Protein AF-A0A1I8C559-F1 (afdb_monomer)

Foldseek 3Di:
DDDPPPPDPCPVVVVVVVPDDPDDDDDLVNLLVLLLVLLVQCLVPPPDHGDPVSLVVNLVSLVVLLVPPPRADDPPRCSLLSVLNSLVSQVPDPPRDPSSVLSSLSNLLSSCSHPNCVSVVQVLVVLLVNLLVLLVVLVVCLVDDDPVCLVSLLSSLSSLLSNLVCLVVVVHDPVSSVSNLVSLLVSLLVLLVSLVVVVVPDPRCLSNNLSSLSNNLSCLLVLCQVVSPDPPSQVRNLVSLQVCCVVPVVSSCSNLNRVLSDPAHDLCNLVSLLSNLVSCVVVVVPCNLVSVLVSCVSCLVVVPHDDPVSVVVSQVSLCVPPSSVVSCVVSVD

Mean predicted aligned error: 11.23 Å

Secondary structure (DSSP, 8-state):
--------S-HHHHHTTTTS-SSS---HHHHHHHHHHHHHHHHT-TTSPPPHHHHHHHHHHHHHHHHSTT--PPTT--HHHHHHHHHHHHHT-TT--HHHHHHHHHHHHHHHHHHTTGGGTT-HHHHHHHHHHHHHHHHHHHHT--GGGHHHHHHHHHHHHHHHHHHHTT-S-HHHHHHHHHHHHHHHHHHHHHHHHHHTS-GGGHHHHHHHHHHHHHHHHTTTHHHH--TTHHHHHHHHHHHHHHH-HHHHHGGGGTGGG-S---THHHHHHHHHHHHHHHHT-TTHHHHHHHHHHHHHT-GGGS-HHHHHHHHHHHTTSHHHHHHHHHHT-

Sequence (333 aa):
MATPTHYCFLEEEIEETLAYDNDGMIDNKDVDQELEKYANKLASFDKNLPCIDCFEHTIDLLTECEGKKEYECPEGHTWGKVLKIVVERILRYRHIDVGYKERCFAMISELIRIEKLKWLDGDFFLGSLIVSLCQVELNILLIDCDDSKIREIEAICYIYGDMIGCLAEDCMDEEGSLKIFGCLLNAIKECCFVLEKISEETDSFDCIKECLYYSIVSFVMIEGEESLNVKKLSDLIIPIGQKMLRSNFERGSMLIKCLQNFSSLPVCTINYIMSYYSICEEIKYSEGVENISKLLELLKDNTDFYSQESLTKFRNVCGKSSGIRRILDLYYL

Solvent-accessible surface area (backbone atoms only — not comparable to full-atom values): 19063 Å² total; per-residue (Å²): 135,85,7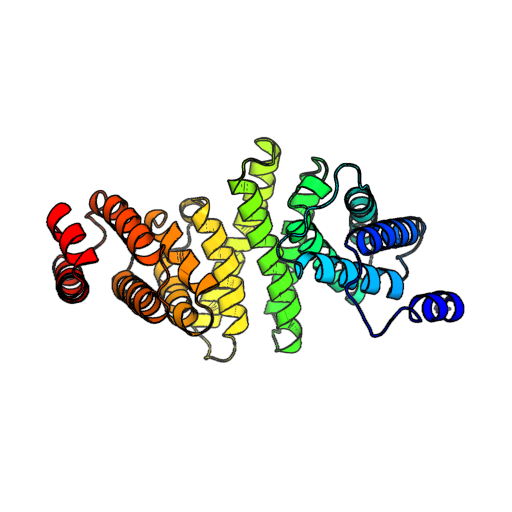8,85,81,73,80,72,93,46,67,74,69,51,54,68,62,72,70,69,65,101,71,74,85,79,52,70,72,56,55,54,53,48,44,38,52,42,26,51,56,44,46,69,38,82,89,52,82,52,58,64,69,57,51,52,51,45,38,53,53,44,51,55,45,63,73,39,95,80,67,69,82,63,91,85,70,54,34,53,55,40,40,41,54,39,51,55,52,55,76,68,43,81,86,63,53,68,71,60,51,56,52,49,50,50,41,52,33,44,45,37,73,68,48,47,67,60,42,51,72,83,41,43,65,60,53,29,47,52,50,49,51,42,40,56,47,49,55,60,50,63,75,72,67,51,85,87,50,48,66,59,51,39,43,44,27,44,44,50,28,53,55,42,53,42,60,72,66,65,77,60,56,72,70,44,44,52,49,36,49,56,40,46,51,55,40,42,45,49,40,52,54,51,50,57,56,49,72,77,54,73,82,88,51,56,72,58,52,53,30,44,45,49,28,44,47,40,39,28,58,70,57,40,43,77,77,55,74,57,85,61,53,49,74,63,45,46,64,53,30,49,54,26,45,75,81,40,45,70,71,20,47,52,50,67,79,26,59,83,46,49,98,60,58,56,78,65,51,58,57,35,56,52,49,52,48,55,49,23,64,73,73,62,44,79,60,47,63,56,52,50,50,56,44,50,60,60,45,61,83,48,66,87,56,59,56,72,68,56,51,50,52,51,43,64,60,39,54,72,38,80,68,49,30,54,51,34,68,73,66,78,99

Structure (mmCIF, N/CA/C/O backbone):
data_AF-A0A1I8C559-F1
#
_entry.id   AF-A0A1I8C559-F1
#
loop_
_atom_site.group_PDB
_atom_site.id
_atom_site.type_symbol
_atom_site.label_atom_id
_atom_site.label_alt_id
_atom_site.label_comp_id
_atom_site.label_asym_id
_atom_site.label_entity_id
_atom_site.label_seq_id
_atom_site.pdbx_PDB_ins_code
_atom_site.Cartn_x
_atom_site.Cartn_y
_atom_site.Cartn_z
_atom_site.occupancy
_atom_site.B_iso_or_equiv
_atom_site.auth_seq_id
_atom_site.auth_comp_id
_atom_site.auth_asym_id
_atom_site.auth_atom_id
_atom_site.pdbx_PDB_model_num
ATOM 1 N N . MET A 1 1 ? 2.695 19.620 -39.887 1.00 34.50 1 MET A N 1
ATOM 2 C CA . MET A 1 1 ? 3.615 19.144 -38.834 1.00 34.50 1 MET A CA 1
ATOM 3 C C . MET A 1 1 ? 3.307 17.676 -38.645 1.00 34.50 1 MET A C 1
ATOM 5 O O . MET A 1 1 ? 2.162 17.359 -38.366 1.00 34.50 1 MET A O 1
ATOM 9 N N . ALA A 1 2 ? 4.253 16.809 -38.994 1.00 24.33 2 ALA A N 1
ATOM 10 C CA . ALA A 1 2 ? 4.022 15.375 -39.102 1.00 24.33 2 ALA A CA 1
ATOM 11 C C . ALA A 1 2 ? 4.155 14.708 -37.728 1.00 24.33 2 ALA A C 1
ATOM 13 O O . ALA A 1 2 ? 5.192 14.831 -37.082 1.00 24.33 2 ALA A O 1
ATOM 14 N N . THR A 1 3 ? 3.104 14.016 -37.303 1.00 25.81 3 THR A N 1
ATOM 15 C CA . THR A 1 3 ? 3.141 12.962 -36.288 1.00 25.81 3 THR A CA 1
ATOM 16 C C . THR A 1 3 ? 3.944 11.779 -36.830 1.00 25.81 3 THR A C 1
ATOM 18 O O . THR A 1 3 ? 3.601 11.282 -37.905 1.00 25.81 3 THR A O 1
ATOM 21 N N . PRO A 1 4 ? 4.983 11.286 -36.138 1.00 30.70 4 PRO A N 1
ATOM 22 C CA . PRO A 1 4 ? 5.544 9.988 -36.453 1.00 30.70 4 PRO A CA 1
ATOM 23 C C . PRO A 1 4 ? 4.739 8.926 -35.697 1.00 30.70 4 PRO A C 1
ATOM 25 O O . PRO A 1 4 ? 5.077 8.544 -34.583 1.00 30.70 4 PRO A O 1
ATOM 28 N N . THR A 1 5 ? 3.656 8.448 -36.305 1.00 32.16 5 THR A N 1
ATOM 29 C CA . THR A 1 5 ? 3.092 7.133 -35.985 1.00 32.16 5 THR A CA 1
ATOM 30 C C . THR A 1 5 ? 4.072 6.100 -36.541 1.00 32.16 5 THR A C 1
ATOM 32 O O . THR A 1 5 ? 4.035 5.759 -37.721 1.00 32.16 5 THR A O 1
ATOM 35 N N . HIS A 1 6 ? 5.038 5.671 -35.731 1.00 32.50 6 HIS A N 1
ATOM 36 C CA . HIS A 1 6 ? 5.817 4.471 -36.024 1.00 32.50 6 HIS A CA 1
ATOM 37 C C . HIS A 1 6 ? 5.055 3.275 -35.463 1.00 32.50 6 HIS A C 1
ATOM 39 O O . HIS A 1 6 ? 5.252 2.881 -34.320 1.00 32.50 6 HIS A O 1
ATOM 45 N N . TYR A 1 7 ? 4.173 2.716 -36.292 1.00 33.94 7 TYR A N 1
ATOM 46 C CA . TYR A 1 7 ? 3.845 1.297 -36.210 1.00 33.94 7 TYR A CA 1
ATOM 47 C C . TYR A 1 7 ? 5.146 0.550 -36.515 1.00 33.94 7 TYR A C 1
ATOM 49 O O . TYR A 1 7 ? 5.580 0.490 -37.667 1.00 33.94 7 TYR A O 1
ATOM 57 N N . CYS A 1 8 ? 5.846 0.101 -35.474 1.00 35.47 8 CYS A N 1
ATOM 58 C CA . CYS A 1 8 ? 6.976 -0.795 -35.659 1.00 35.47 8 CYS A CA 1
ATOM 59 C C . CYS A 1 8 ? 6.424 -2.145 -36.116 1.00 35.47 8 CYS A C 1
ATOM 61 O O . CY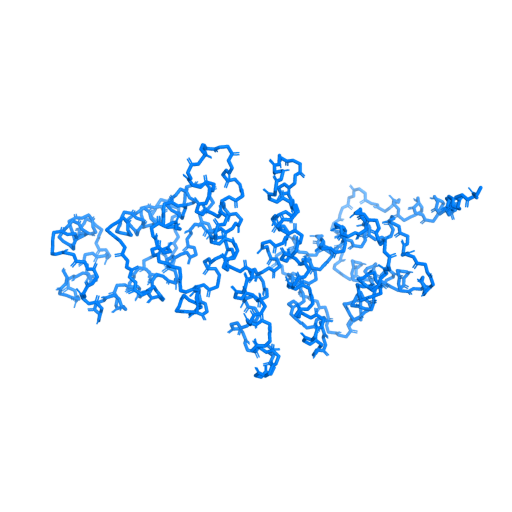S A 1 8 ? 5.604 -2.746 -35.432 1.00 35.47 8 CYS A O 1
ATOM 63 N N . PHE A 1 9 ? 6.893 -2.594 -37.277 1.00 35.41 9 PHE A N 1
ATOM 64 C CA . PHE A 1 9 ? 6.780 -3.961 -37.766 1.00 35.41 9 PHE A CA 1
ATOM 65 C C . PHE A 1 9 ? 7.320 -4.928 -36.699 1.00 35.41 9 PHE A C 1
ATOM 67 O O . PHE A 1 9 ? 8.532 -5.091 -36.589 1.00 35.41 9 PHE A O 1
ATOM 74 N N . LEU A 1 10 ? 6.436 -5.502 -35.881 1.00 40.94 10 LEU A N 1
ATOM 75 C CA . LEU A 1 10 ? 6.765 -6.513 -34.866 1.00 40.94 10 LEU A CA 1
ATOM 76 C C . LEU A 1 10 ? 5.695 -7.615 -34.740 1.00 40.94 10 LEU A C 1
ATOM 78 O O . LEU A 1 10 ? 5.873 -8.511 -33.920 1.00 40.94 10 LEU A O 1
ATOM 82 N N . GLU A 1 11 ? 4.633 -7.596 -35.558 1.00 36.97 11 GLU A N 1
ATOM 83 C CA . GLU A 1 11 ? 3.591 -8.641 -35.533 1.00 36.97 11 GLU A CA 1
ATOM 84 C C . GLU A 1 11 ? 4.188 -10.045 -35.761 1.00 36.97 11 GLU A C 1
ATOM 86 O O . GLU A 1 11 ? 3.831 -10.969 -35.041 1.00 36.97 11 GLU A O 1
ATOM 91 N N . GLU A 1 12 ? 5.191 -10.198 -36.635 1.00 35.94 12 GLU A N 1
ATOM 92 C CA . GLU A 1 12 ? 5.793 -11.515 -36.922 1.00 35.94 12 GLU A CA 1
ATOM 93 C C . GLU A 1 12 ? 6.673 -12.079 -35.781 1.00 35.94 12 GLU A C 1
ATOM 95 O O . GLU A 1 12 ? 6.736 -13.294 -35.625 1.00 35.94 12 GLU A O 1
ATOM 100 N N . GLU A 1 13 ? 7.310 -11.249 -34.938 1.00 39.00 13 GLU A N 1
ATOM 101 C CA . GLU A 1 13 ? 8.105 -11.751 -33.790 1.00 39.00 13 GLU A CA 1
ATOM 102 C C . GLU A 1 13 ? 7.247 -12.004 -32.537 1.00 39.00 13 GLU A C 1
ATOM 104 O O . GLU A 1 13 ? 7.609 -12.819 -31.684 1.00 39.00 13 GLU A O 1
ATOM 109 N N . ILE A 1 14 ? 6.110 -11.311 -32.407 1.00 41.56 14 ILE A N 1
ATOM 110 C CA . ILE A 1 14 ? 5.167 -11.508 -31.297 1.00 41.56 14 ILE A CA 1
ATOM 111 C C . ILE A 1 14 ? 4.291 -12.745 -31.563 1.00 41.56 14 ILE A C 1
ATOM 113 O O . ILE A 1 14 ? 4.080 -13.544 -30.649 1.00 41.56 14 ILE A O 1
ATOM 117 N N . GLU A 1 15 ? 3.861 -12.977 -32.810 1.00 36.94 15 GLU A N 1
ATOM 118 C CA . GLU A 1 15 ? 3.063 -14.160 -33.175 1.00 36.94 15 GLU A CA 1
ATOM 119 C C . GLU A 1 15 ? 3.837 -15.484 -33.052 1.00 36.94 15 GLU A C 1
ATOM 121 O O . GLU A 1 15 ? 3.246 -16.487 -32.651 1.00 36.94 15 GLU A O 1
ATOM 126 N N . GLU A 1 16 ? 5.154 -15.511 -33.300 1.00 36.06 16 GLU A N 1
ATOM 127 C CA . GLU A 1 16 ? 5.964 -16.722 -33.065 1.00 36.06 16 GLU A CA 1
ATOM 128 C C . GLU A 1 16 ? 6.141 -17.051 -31.572 1.00 36.06 16 GLU A C 1
ATOM 130 O O . GLU A 1 16 ? 6.355 -18.213 -31.227 1.00 36.06 16 GLU A O 1
ATOM 135 N N . THR A 1 17 ? 6.004 -16.065 -30.676 1.00 40.28 17 THR A N 1
ATOM 136 C CA . THR A 1 17 ? 6.131 -16.281 -29.221 1.00 40.28 17 THR A CA 1
ATOM 137 C C . THR A 1 17 ? 4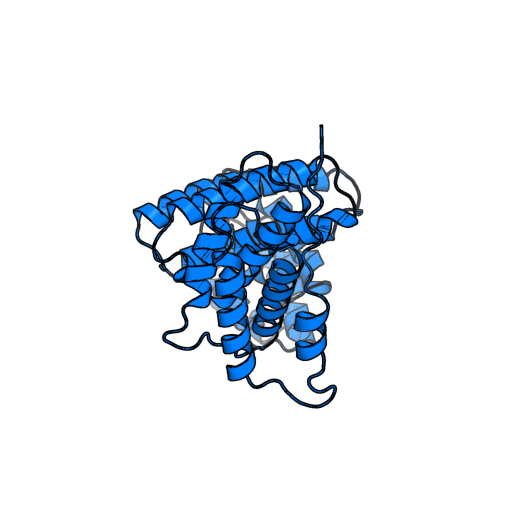.792 -16.697 -28.590 1.00 40.28 17 THR A C 1
ATOM 139 O O . THR A 1 17 ? 4.766 -17.518 -27.679 1.00 40.28 17 THR A O 1
ATOM 142 N N . LEU A 1 18 ? 3.659 -16.230 -29.133 1.00 36.84 18 LEU A N 1
ATOM 143 C CA . LEU A 1 18 ? 2.303 -16.597 -28.683 1.00 36.84 18 LEU A CA 1
ATOM 144 C C . LEU A 1 18 ? 1.844 -18.001 -29.133 1.00 36.84 18 LEU A C 1
ATOM 146 O O . LEU A 1 18 ? 0.731 -18.421 -28.814 1.00 36.84 18 LEU A O 1
ATOM 150 N N . ALA A 1 19 ? 2.683 -18.738 -29.867 1.00 30.11 19 ALA A N 1
ATOM 151 C CA . ALA A 1 19 ? 2.409 -20.103 -30.317 1.00 30.11 19 ALA A CA 1
ATOM 152 C C . ALA A 1 19 ? 2.818 -21.198 -29.306 1.00 30.11 19 ALA A C 1
ATOM 154 O O . ALA A 1 19 ? 2.786 -22.379 -29.658 1.00 30.11 19 ALA A O 1
ATOM 155 N N . TYR A 1 20 ? 3.181 -20.838 -28.070 1.00 36.88 20 TYR A N 1
ATOM 156 C CA . TYR A 1 20 ? 3.511 -21.801 -27.018 1.00 36.88 20 TYR A CA 1
ATOM 157 C C . TYR A 1 20 ? 2.299 -22.143 -26.134 1.00 36.88 20 TYR A C 1
ATOM 159 O O . TYR A 1 20 ? 1.800 -21.334 -25.361 1.00 36.88 20 TYR A O 1
ATOM 167 N N . ASP A 1 21 ? 1.843 -23.382 -26.322 1.00 35.62 21 ASP A N 1
ATOM 168 C CA . ASP A 1 21 ? 1.170 -24.286 -25.386 1.00 35.62 21 ASP A CA 1
ATOM 169 C C . ASP A 1 21 ? 0.002 -23.754 -24.533 1.00 35.62 21 ASP A C 1
ATOM 171 O O . ASP A 1 21 ? 0.121 -23.373 -23.374 1.00 35.62 21 ASP A O 1
ATOM 175 N N . ASN A 1 22 ? -1.202 -23.958 -25.078 1.00 38.47 22 ASN A N 1
ATOM 176 C CA . ASN A 1 22 ? -2.483 -24.025 -24.358 1.00 38.47 22 ASN A CA 1
ATOM 177 C C . ASN A 1 22 ? -2.599 -25.231 -23.387 1.00 38.47 22 ASN A C 1
ATOM 179 O O . ASN A 1 22 ? -3.707 -25.686 -23.103 1.00 38.47 22 ASN A O 1
ATOM 183 N N . ASP A 1 23 ? -1.492 -25.790 -22.897 1.00 38.62 23 ASP A N 1
ATOM 184 C CA . ASP A 1 23 ? -1.519 -26.941 -21.992 1.00 38.62 23 ASP A CA 1
ATOM 185 C C . ASP A 1 23 ? -0.207 -27.034 -21.188 1.00 38.62 23 ASP A C 1
ATOM 187 O O . ASP A 1 23 ? 0.802 -27.537 -21.676 1.00 38.62 23 ASP A O 1
ATOM 191 N N . GLY A 1 24 ? -0.221 -26.588 -19.928 1.00 35.94 24 GLY A N 1
ATOM 192 C CA . GLY A 1 24 ? 0.821 -26.931 -18.952 1.00 35.94 24 GLY A CA 1
ATOM 193 C C . GLY A 1 24 ? 1.563 -25.746 -18.337 1.00 35.94 24 GLY A C 1
ATOM 194 O O . GLY A 1 24 ? 1.896 -24.776 -18.999 1.00 35.94 24 GLY A O 1
ATOM 195 N N . MET A 1 25 ? 1.803 -25.849 -17.030 1.00 38.56 25 MET A N 1
ATOM 196 C CA . MET A 1 25 ? 2.556 -24.897 -16.211 1.00 38.56 25 MET A CA 1
ATOM 197 C C . MET A 1 25 ? 3.844 -24.412 -16.893 1.00 38.56 25 MET A C 1
ATOM 199 O O . MET A 1 25 ? 4.740 -25.218 -17.137 1.00 38.56 25 MET A O 1
ATOM 203 N N . ILE A 1 26 ? 3.949 -23.100 -17.111 1.00 45.72 26 ILE A N 1
ATOM 204 C CA . ILE A 1 26 ? 5.205 -22.427 -17.452 1.00 45.72 26 ILE A CA 1
ATOM 205 C C . ILE A 1 26 ? 6.148 -22.572 -16.245 1.00 45.72 26 ILE A C 1
ATOM 207 O O . ILE A 1 26 ? 5.782 -22.206 -15.121 1.00 45.72 26 ILE A O 1
ATOM 211 N N . ASP A 1 27 ? 7.333 -23.158 -16.454 1.00 56.62 27 ASP A N 1
ATOM 212 C CA . ASP A 1 27 ? 8.380 -23.276 -15.429 1.00 56.62 27 ASP A CA 1
ATOM 213 C C . ASP A 1 27 ? 8.798 -21.857 -14.997 1.00 56.62 27 ASP A C 1
ATOM 215 O O . ASP A 1 27 ? 8.926 -20.962 -15.830 1.00 56.62 27 ASP A O 1
ATOM 219 N N . ASN A 1 28 ? 9.028 -21.613 -13.702 1.00 59.34 28 ASN A N 1
ATOM 220 C CA . ASN A 1 28 ? 9.453 -20.292 -13.207 1.00 59.34 28 ASN A CA 1
ATOM 221 C C . ASN A 1 28 ? 10.725 -19.798 -13.922 1.00 59.34 28 ASN A C 1
ATOM 223 O O . ASN A 1 28 ? 10.897 -18.602 -14.134 1.00 59.34 28 ASN A O 1
ATOM 227 N N . LYS A 1 29 ? 11.576 -20.730 -14.373 1.00 60.97 29 LYS A N 1
ATOM 228 C CA . LYS A 1 29 ? 12.764 -20.423 -15.180 1.00 60.97 29 LYS A CA 1
ATOM 229 C C . LYS A 1 29 ? 12.460 -19.817 -16.545 1.00 60.97 29 LYS A C 1
ATOM 231 O O . LYS A 1 29 ? 13.328 -19.122 -17.073 1.00 60.97 29 LYS A O 1
ATOM 236 N N . ASP A 1 30 ? 11.305 -20.116 -17.125 1.00 77.25 30 ASP A N 1
ATOM 237 C CA . ASP A 1 30 ? 10.907 -19.585 -18.425 1.00 77.25 30 ASP A CA 1
ATOM 238 C C . ASP A 1 30 ? 10.411 -18.143 -18.259 1.00 77.25 30 ASP A C 1
ATOM 240 O O . ASP A 1 30 ? 10.869 -17.263 -18.984 1.00 77.25 30 ASP A O 1
ATOM 244 N N . VAL A 1 31 ? 9.618 -17.861 -17.214 1.00 83.31 31 VAL A N 1
ATOM 245 C CA . VAL A 1 31 ? 9.139 -16.498 -16.906 1.00 83.31 31 VAL A CA 1
ATOM 246 C C . VAL A 1 31 ? 10.290 -15.538 -16.595 1.00 83.31 31 VAL A C 1
ATOM 248 O O . VAL A 1 31 ? 10.333 -14.439 -17.142 1.00 83.31 31 VAL A O 1
ATOM 251 N N . ASP A 1 32 ? 11.269 -15.949 -15.784 1.00 83.75 32 ASP A N 1
ATOM 252 C CA . ASP A 1 32 ? 12.448 -15.119 -15.494 1.00 83.75 32 ASP A CA 1
ATOM 253 C C . ASP A 1 32 ? 13.274 -14.803 -16.753 1.00 83.75 32 ASP A C 1
ATOM 255 O O . ASP A 1 32 ? 13.758 -13.683 -16.926 1.00 83.75 32 ASP A O 1
ATOM 259 N N . GLN A 1 33 ? 13.435 -15.776 -17.658 1.00 86.12 33 GLN A N 1
ATOM 260 C CA . GLN A 1 33 ? 14.143 -15.566 -18.925 1.00 86.12 33 GLN A CA 1
ATOM 261 C C . GLN A 1 33 ? 13.390 -14.600 -19.840 1.00 86.12 33 GLN A C 1
ATOM 263 O O . GLN A 1 33 ? 14.014 -13.768 -20.508 1.00 86.12 33 GLN A O 1
ATOM 268 N N . GLU A 1 34 ? 12.061 -14.684 -19.867 1.00 89.31 34 GLU A N 1
ATOM 269 C CA . GLU A 1 34 ? 11.230 -13.748 -20.614 1.00 89.31 34 GLU A CA 1
ATOM 270 C C . GLU A 1 34 ? 11.269 -12.344 -20.009 1.00 89.31 34 GLU A C 1
ATOM 272 O O . GLU A 1 34 ? 11.510 -11.384 -20.744 1.00 89.31 34 GLU A O 1
ATOM 277 N N . LEU A 1 35 ? 11.156 -12.205 -18.686 1.00 90.69 35 LEU A N 1
ATOM 278 C CA . LEU A 1 35 ? 11.319 -10.924 -17.994 1.00 90.69 35 LEU A CA 1
ATOM 279 C C . LEU A 1 35 ? 12.676 -10.291 -18.307 1.00 90.69 35 LEU A C 1
ATOM 281 O O . LEU A 1 35 ? 12.747 -9.111 -18.649 1.00 90.69 35 LEU A O 1
ATOM 285 N N . GLU A 1 36 ? 13.752 -11.074 -18.279 1.00 91.12 36 GLU A N 1
ATOM 286 C CA . GLU A 1 36 ? 15.092 -10.604 -18.627 1.00 91.12 36 GLU A CA 1
ATOM 287 C C . GLU A 1 36 ? 15.163 -10.138 -20.094 1.00 91.12 36 GLU A C 1
ATOM 289 O O . GLU A 1 36 ? 15.701 -9.066 -20.394 1.00 91.12 36 GLU A O 1
ATOM 294 N N . LYS A 1 37 ? 14.573 -10.896 -21.027 1.00 90.94 37 LYS A N 1
ATOM 295 C CA . LYS A 1 37 ? 14.496 -10.536 -22.453 1.00 90.94 37 LYS A CA 1
ATOM 296 C C . LYS A 1 37 ? 13.735 -9.222 -22.655 1.00 90.94 37 LYS A C 1
ATOM 298 O O . LYS A 1 37 ? 14.233 -8.330 -23.350 1.00 90.94 37 LYS A O 1
ATOM 303 N N . TYR A 1 38 ? 12.551 -9.083 -22.062 1.00 91.75 38 TYR A N 1
ATOM 304 C CA . TYR A 1 38 ? 11.696 -7.913 -22.254 1.00 91.75 38 TYR A CA 1
ATOM 305 C C . TYR A 1 38 ? 12.197 -6.680 -21.504 1.00 91.75 38 TYR A C 1
ATOM 307 O O . TYR A 1 38 ? 12.192 -5.595 -22.086 1.00 91.75 38 TYR A O 1
ATOM 315 N N . ALA A 1 39 ? 12.753 -6.826 -20.300 1.00 91.62 39 ALA A N 1
ATOM 316 C CA . ALA A 1 39 ? 13.416 -5.732 -19.594 1.00 91.62 39 ALA A CA 1
ATOM 317 C C . ALA A 1 39 ? 14.565 -5.149 -20.432 1.00 91.62 39 ALA A C 1
ATOM 319 O O . ALA A 1 39 ? 14.644 -3.934 -20.633 1.00 91.62 39 ALA A O 1
ATOM 320 N N . ASN A 1 40 ? 15.410 -6.007 -21.015 1.00 90.50 40 ASN A N 1
ATOM 321 C CA . ASN A 1 40 ? 16.490 -5.572 -21.903 1.00 90.50 40 ASN A CA 1
ATOM 322 C C . ASN A 1 40 ? 15.963 -4.933 -23.199 1.00 90.50 40 ASN A C 1
ATOM 324 O O . ASN A 1 40 ? 16.506 -3.922 -23.660 1.00 90.50 40 ASN A O 1
ATOM 328 N N . LYS A 1 41 ? 14.873 -5.464 -23.770 1.00 89.44 41 LYS A N 1
ATOM 329 C CA . LYS A 1 41 ? 14.212 -4.868 -24.941 1.00 89.44 41 LYS A CA 1
ATOM 330 C C . LYS A 1 41 ? 13.697 -3.466 -24.619 1.00 89.44 41 LYS A C 1
ATOM 332 O O . LYS A 1 41 ? 14.002 -2.536 -25.363 1.00 89.44 41 LYS A O 1
ATOM 337 N N . LEU A 1 42 ? 13.007 -3.279 -23.492 1.00 89.31 42 LEU A N 1
ATOM 338 C CA . LEU A 1 42 ? 12.558 -1.970 -23.011 1.00 89.31 42 LEU A CA 1
ATOM 339 C C . LEU A 1 42 ? 13.738 -1.016 -22.793 1.00 89.31 42 LEU A C 1
ATOM 341 O O . LEU A 1 42 ? 13.690 0.137 -23.230 1.00 89.31 42 LEU A O 1
ATOM 345 N N . ALA A 1 43 ? 14.822 -1.485 -22.175 1.00 87.94 43 ALA A N 1
ATOM 346 C CA . ALA A 1 43 ? 16.011 -0.679 -21.921 1.0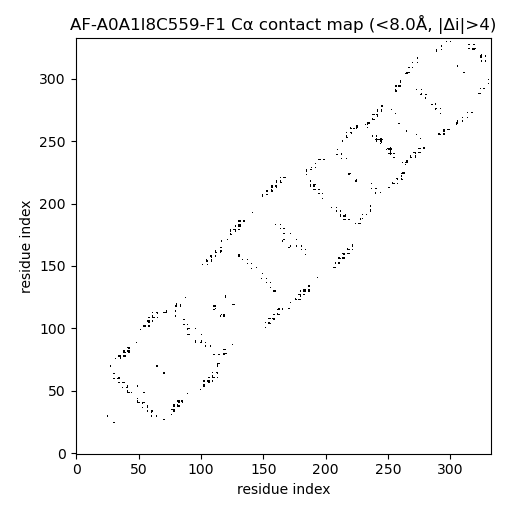0 87.94 43 ALA A CA 1
ATOM 347 C C . ALA A 1 43 ? 16.701 -0.211 -23.209 1.00 87.94 43 ALA A C 1
ATOM 349 O O . ALA A 1 43 ? 17.146 0.931 -23.254 1.00 87.94 43 ALA A O 1
ATOM 350 N N . SER A 1 44 ? 16.693 -1.008 -24.283 1.00 85.94 44 SER A N 1
ATOM 351 C CA . SER A 1 44 ? 17.346 -0.664 -25.559 1.00 85.94 44 SER A CA 1
ATOM 352 C C . SER A 1 44 ? 16.820 0.616 -26.243 1.00 85.94 44 SER A C 1
ATOM 354 O O . SER A 1 44 ? 17.504 1.206 -27.083 1.00 85.94 44 SER A O 1
ATOM 356 N N . PHE A 1 45 ? 15.629 1.098 -25.867 1.00 76.06 45 PHE A N 1
ATOM 357 C CA . PHE A 1 45 ? 15.019 2.321 -26.402 1.00 76.06 45 PHE A CA 1
ATOM 358 C C . PHE A 1 45 ? 15.556 3.606 -25.738 1.00 76.06 45 PHE A C 1
ATOM 360 O O . PHE A 1 45 ? 14.806 4.397 -25.181 1.00 76.06 45 PHE A O 1
ATOM 367 N N . ASP A 1 46 ? 16.862 3.867 -25.817 1.00 67.88 46 ASP A N 1
ATOM 368 C CA . ASP A 1 46 ? 17.522 4.957 -25.067 1.00 67.88 46 ASP A CA 1
ATOM 369 C C . ASP A 1 46 ? 17.054 6.387 -25.379 1.00 67.88 46 ASP A C 1
ATOM 371 O O . ASP A 1 46 ? 17.211 7.287 -24.552 1.00 67.88 46 ASP A O 1
ATOM 375 N N . LYS A 1 47 ? 16.504 6.629 -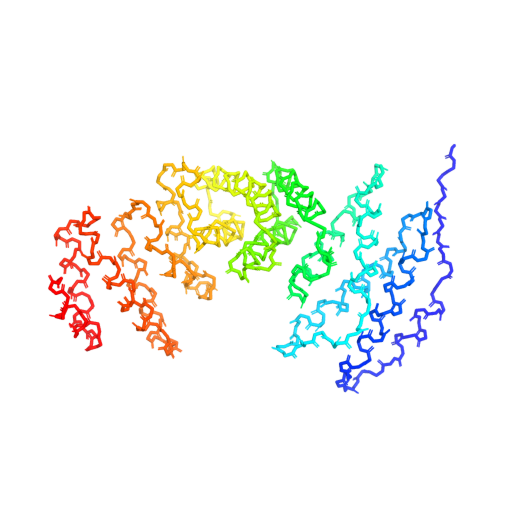26.573 1.00 66.31 47 LYS A N 1
ATOM 376 C CA . LYS A 1 47 ? 16.129 7.980 -27.038 1.00 66.31 47 LYS A CA 1
ATOM 377 C C . LYS A 1 47 ? 14.626 8.213 -27.150 1.00 66.31 47 LYS A C 1
ATOM 379 O O . LYS A 1 47 ? 14.218 9.357 -27.328 1.00 66.31 47 LYS A O 1
ATOM 384 N N . ASN A 1 48 ? 13.831 7.152 -27.062 1.00 73.19 48 ASN A N 1
ATOM 385 C CA . ASN A 1 48 ? 12.390 7.174 -27.288 1.00 73.19 48 ASN A CA 1
ATOM 386 C C . ASN A 1 48 ? 11.674 6.533 -26.096 1.00 73.19 48 ASN A C 1
ATOM 388 O O . ASN A 1 48 ? 12.290 5.829 -25.298 1.00 73.19 48 ASN A O 1
ATOM 392 N N . LEU A 1 49 ? 10.365 6.757 -25.980 1.00 79.94 49 LEU A N 1
ATOM 393 C CA . LEU A 1 49 ? 9.552 5.946 -25.078 1.00 79.94 49 LEU A CA 1
ATOM 394 C C . LEU A 1 49 ? 9.624 4.469 -25.514 1.00 79.94 49 LEU A C 1
ATOM 396 O O . LEU A 1 49 ? 9.730 4.201 -26.718 1.00 79.94 49 LEU A O 1
ATOM 400 N N . PRO A 1 50 ? 9.623 3.524 -24.559 1.00 82.44 50 PRO A N 1
ATOM 401 C CA . PRO A 1 50 ? 9.646 2.106 -24.890 1.00 82.44 50 PRO A CA 1
ATOM 402 C C . PRO A 1 50 ? 8.408 1.701 -25.695 1.00 82.44 50 PRO A C 1
ATOM 404 O O . PRO A 1 50 ? 7.375 2.353 -25.618 1.00 82.44 50 PRO A O 1
ATOM 407 N N . CYS A 1 51 ? 8.503 0.608 -26.452 1.00 83.38 51 CYS A N 1
ATOM 408 C CA . CYS A 1 51 ? 7.349 0.019 -27.133 1.00 83.38 51 CYS A CA 1
ATOM 409 C C . CYS A 1 51 ? 6.239 -0.321 -26.123 1.00 83.38 51 CYS A C 1
ATOM 411 O O . CYS A 1 51 ? 6.512 -0.995 -25.129 1.00 83.38 51 CYS A O 1
ATOM 413 N N . ILE A 1 52 ? 5.010 0.134 -26.395 1.00 84.88 52 ILE A N 1
ATOM 414 C CA . ILE A 1 52 ? 3.868 -0.044 -25.489 1.00 84.88 52 ILE A CA 1
ATOM 415 C C . ILE A 1 52 ? 3.520 -1.522 -25.291 1.00 84.88 52 ILE A C 1
ATOM 417 O O . ILE A 1 52 ? 3.369 -1.938 -24.151 1.00 84.88 52 ILE A O 1
ATOM 421 N N . ASP A 1 53 ? 3.541 -2.327 -26.356 1.00 84.69 53 ASP A N 1
ATOM 422 C CA . ASP A 1 53 ? 3.234 -3.762 -26.281 1.00 84.69 53 ASP A CA 1
ATOM 423 C C . ASP A 1 53 ? 4.270 -4.507 -25.430 1.00 84.69 53 ASP A C 1
ATOM 425 O O . ASP A 1 53 ? 3.934 -5.350 -24.608 1.00 84.69 53 ASP A O 1
ATOM 429 N N . CYS A 1 54 ? 5.554 -4.147 -25.563 1.00 85.69 54 CYS A N 1
ATOM 430 C CA . CYS A 1 54 ? 6.604 -4.706 -24.706 1.00 85.69 54 CYS A CA 1
ATOM 431 C C . CYS A 1 54 ? 6.420 -4.288 -23.242 1.00 85.69 54 CYS A C 1
ATOM 433 O O . CYS A 1 54 ? 6.793 -5.033 -22.340 1.00 85.69 54 CYS A O 1
ATOM 435 N N . PHE A 1 55 ? 5.899 -3.082 -23.006 1.00 88.06 55 PHE A N 1
ATOM 436 C CA . PHE A 1 55 ? 5.692 -2.547 -21.667 1.00 88.06 55 PHE A CA 1
ATOM 437 C C . PHE A 1 55 ? 4.524 -3.252 -20.975 1.00 88.06 55 PHE A C 1
ATOM 439 O O . PHE A 1 55 ? 4.686 -3.704 -19.847 1.00 88.06 55 PHE A O 1
ATOM 446 N N . GLU A 1 56 ? 3.401 -3.410 -21.679 1.00 89.50 56 GLU A N 1
ATOM 447 C CA . GLU A 1 56 ? 2.234 -4.173 -21.222 1.00 89.50 56 GLU A CA 1
ATOM 448 C C . GLU A 1 56 ? 2.594 -5.627 -20.956 1.00 89.50 56 GLU A C 1
ATOM 450 O O . GLU A 1 56 ? 2.370 -6.116 -19.857 1.00 89.50 56 GLU A O 1
ATOM 455 N N . HIS A 1 57 ? 3.272 -6.276 -21.900 1.00 90.44 57 HIS A N 1
ATOM 4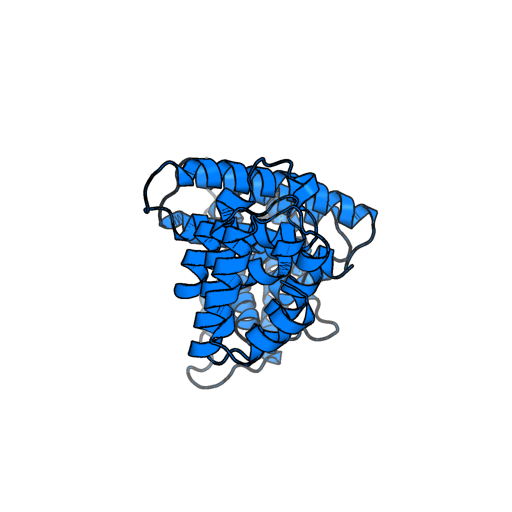56 C CA . HIS A 1 57 ? 3.667 -7.667 -21.730 1.00 90.44 57 HIS A CA 1
ATOM 457 C C . HIS A 1 57 ? 4.618 -7.871 -20.539 1.00 90.44 57 HIS A C 1
ATOM 459 O O . HIS A 1 57 ? 4.529 -8.867 -19.832 1.00 90.44 57 HIS A O 1
ATOM 465 N N . THR A 1 58 ? 5.505 -6.907 -20.263 1.00 92.12 58 THR A N 1
ATOM 466 C CA . THR A 1 58 ? 6.350 -6.969 -19.059 1.00 92.12 58 THR A CA 1
ATOM 467 C C . THR A 1 58 ? 5.512 -6.852 -17.785 1.00 92.12 58 THR A C 1
ATOM 469 O O . THR A 1 58 ? 5.801 -7.542 -16.816 1.00 92.12 58 THR A O 1
ATOM 472 N N . ILE A 1 59 ? 4.479 -6.002 -17.769 1.00 90.88 59 ILE A N 1
ATOM 473 C CA . ILE A 1 59 ? 3.560 -5.892 -16.626 1.00 90.88 59 ILE A CA 1
ATOM 474 C C . ILE A 1 59 ? 2.803 -7.209 -16.435 1.00 90.88 59 ILE A C 1
ATOM 476 O O . ILE A 1 59 ? 2.756 -7.702 -15.314 1.00 90.88 59 ILE A O 1
ATOM 480 N N . ASP A 1 60 ? 2.296 -7.812 -17.512 1.00 90.25 60 ASP A N 1
ATOM 481 C CA . ASP A 1 60 ? 1.581 -9.091 -17.454 1.00 90.25 60 ASP A CA 1
ATOM 482 C C . ASP A 1 60 ? 2.461 -10.214 -16.881 1.00 90.25 60 ASP A C 1
ATOM 484 O O . ASP A 1 60 ? 2.016 -10.959 -16.007 1.00 90.25 60 ASP A O 1
ATOM 488 N N . LEU A 1 61 ? 3.728 -10.296 -17.308 1.00 90.50 61 LEU A N 1
ATOM 489 C CA . LEU A 1 61 ? 4.697 -11.256 -16.767 1.00 90.50 61 LEU A CA 1
ATOM 490 C C . LEU A 1 61 ? 4.961 -11.026 -15.270 1.00 90.50 61 LEU A C 1
ATOM 492 O O . LEU A 1 61 ? 5.015 -11.984 -14.502 1.00 90.50 61 LEU A O 1
ATOM 496 N N . LEU A 1 62 ? 5.099 -9.766 -14.836 1.00 89.94 62 LEU A N 1
ATOM 497 C CA . LEU A 1 62 ? 5.272 -9.440 -13.416 1.00 89.94 62 LEU A CA 1
ATOM 498 C C . LEU A 1 62 ? 4.032 -9.842 -12.601 1.00 89.94 62 LEU A C 1
ATOM 500 O O . LEU A 1 62 ? 4.162 -10.482 -11.560 1.00 89.94 62 LEU A O 1
ATOM 504 N N . THR A 1 63 ? 2.830 -9.550 -13.094 1.00 87.88 63 THR A N 1
ATOM 505 C CA . THR A 1 63 ? 1.582 -9.966 -12.441 1.00 87.88 63 THR A CA 1
ATOM 506 C C . THR A 1 63 ? 1.450 -11.491 -12.370 1.00 87.88 63 THR A C 1
ATOM 508 O O . THR A 1 63 ? 0.965 -12.026 -11.371 1.00 87.88 63 THR A O 1
ATOM 511 N N . GLU A 1 64 ? 1.921 -12.232 -13.379 1.00 86.25 64 GLU A N 1
ATOM 512 C CA . GLU A 1 64 ? 1.965 -13.696 -13.308 1.00 86.25 64 GLU A CA 1
ATOM 513 C C . GLU A 1 64 ? 2.901 -14.190 -12.191 1.00 86.25 64 GLU A C 1
ATOM 515 O O . GLU A 1 64 ? 2.565 -15.144 -11.481 1.00 86.25 64 GLU A O 1
ATOM 520 N N . CYS A 1 65 ? 4.050 -13.532 -11.998 1.00 83.19 65 CYS A N 1
ATOM 521 C CA . CYS A 1 65 ? 4.955 -13.825 -10.887 1.00 83.19 65 CYS A CA 1
ATOM 522 C C . CYS A 1 65 ? 4.291 -13.570 -9.529 1.00 83.19 65 CYS A C 1
ATOM 524 O O . CYS A 1 65 ? 4.360 -14.430 -8.653 1.00 83.19 65 CYS A O 1
ATOM 526 N N . GLU A 1 66 ? 3.607 -12.436 -9.358 1.00 76.44 66 GLU A N 1
ATOM 527 C CA . GLU A 1 66 ? 2.886 -12.103 -8.119 1.00 76.44 66 GLU A CA 1
ATOM 528 C C . GLU A 1 66 ? 1.788 -13.133 -7.791 1.00 76.44 66 GLU A C 1
ATOM 530 O O . GLU A 1 66 ? 1.652 -13.574 -6.646 1.00 76.44 66 GLU A O 1
ATOM 535 N N . GLY A 1 67 ? 1.052 -13.605 -8.804 1.00 74.00 67 GLY A N 1
ATOM 536 C CA . GLY A 1 67 ? 0.007 -14.620 -8.641 1.00 74.00 67 GLY A CA 1
ATOM 537 C C . GLY A 1 67 ? 0.513 -15.990 -8.160 1.00 74.00 67 GLY A C 1
ATOM 538 O O . GLY A 1 67 ? -0.273 -16.815 -7.672 1.00 74.00 67 GLY A O 1
ATOM 539 N N . LYS A 1 68 ? 1.821 -16.257 -8.257 1.00 76.44 68 LYS A N 1
ATOM 540 C CA . LYS A 1 68 ? 2.455 -17.491 -7.779 1.00 76.44 68 LYS A CA 1
ATOM 541 C C . LYS A 1 68 ? 2.862 -17.307 -6.312 1.00 76.44 68 LYS A C 1
ATOM 543 O O . LYS A 1 68 ? 3.883 -16.711 -6.006 1.00 76.44 68 LYS A O 1
ATOM 548 N N . LYS A 1 69 ? 2.093 -17.907 -5.390 1.00 57.19 69 LYS A N 1
ATOM 549 C CA . LYS A 1 69 ? 2.251 -17.822 -3.913 1.00 57.19 69 LYS A CA 1
ATOM 550 C C . LYS A 1 69 ? 3.659 -18.070 -3.334 1.00 57.19 69 LYS A C 1
ATOM 552 O O . LYS A 1 69 ? 3.868 -17.781 -2.162 1.00 57.19 69 LYS A O 1
ATOM 557 N N . GLU A 1 70 ? 4.579 -18.639 -4.105 1.00 65.00 70 GLU A N 1
ATOM 558 C CA . GLU A 1 70 ? 5.951 -18.968 -3.690 1.00 65.00 70 GLU A CA 1
ATOM 559 C C . GLU A 1 70 ? 6.993 -18.433 -4.687 1.00 65.00 70 GLU A C 1
ATOM 561 O O . GLU A 1 70 ? 8.088 -18.982 -4.795 1.00 65.00 70 GLU A O 1
ATOM 566 N N . TYR A 1 71 ? 6.659 -17.404 -5.472 1.00 72.50 71 TYR A N 1
ATOM 567 C CA . TYR A 1 71 ? 7.641 -16.796 -6.358 1.00 72.50 71 TYR A CA 1
ATOM 568 C C . TYR A 1 71 ? 8.714 -16.081 -5.536 1.00 72.50 71 TYR A C 1
ATOM 570 O O . TYR A 1 71 ? 8.473 -15.047 -4.914 1.00 72.50 71 TYR A O 1
ATOM 578 N N . GLU A 1 72 ? 9.917 -16.642 -5.551 1.00 70.62 72 GLU A N 1
ATOM 579 C CA . GLU A 1 72 ? 11.119 -15.991 -5.059 1.00 70.62 72 GLU A CA 1
ATOM 580 C C . GLU A 1 72 ? 11.987 -15.634 -6.254 1.00 70.62 72 GLU A C 1
ATOM 582 O O . GLU A 1 72 ? 12.359 -16.500 -7.050 1.00 70.62 72 GLU A O 1
ATOM 587 N N . CYS A 1 73 ? 12.319 -14.351 -6.366 1.00 72.06 73 CYS A N 1
ATOM 588 C CA . CYS A 1 73 ? 13.173 -13.886 -7.439 1.00 72.06 73 CYS A CA 1
ATOM 589 C C . CYS A 1 73 ? 14.561 -14.563 -7.347 1.00 72.06 73 CYS A C 1
ATOM 591 O O . CYS A 1 73 ? 15.214 -14.440 -6.301 1.00 72.06 73 CYS A O 1
ATOM 593 N N . PRO A 1 74 ? 15.031 -15.281 -8.388 1.00 73.75 74 PRO A N 1
ATOM 594 C CA . PRO A 1 74 ? 16.260 -16.065 -8.304 1.00 73.75 74 PRO A CA 1
ATOM 595 C C . PRO A 1 74 ? 17.488 -15.199 -8.033 1.00 73.75 74 PRO A C 1
ATOM 597 O O . PRO A 1 74 ? 17.666 -14.155 -8.652 1.00 73.75 74 PRO A O 1
ATOM 600 N N . GLU A 1 75 ? 18.410 -15.660 -7.185 1.00 71.38 75 GLU A N 1
ATOM 601 C CA . GLU A 1 75 ? 19.670 -14.943 -6.961 1.00 71.38 75 GLU A CA 1
ATOM 602 C C . GLU A 1 75 ? 20.433 -14.699 -8.280 1.00 71.38 75 GLU A C 1
ATOM 604 O O . GLU A 1 75 ? 20.724 -15.627 -9.036 1.00 71.38 75 GLU A O 1
ATOM 609 N N . GLY A 1 76 ? 20.807 -13.440 -8.533 1.00 70.81 76 GLY A N 1
ATOM 610 C CA . GLY A 1 76 ? 21.627 -13.049 -9.686 1.00 70.81 76 GLY A CA 1
ATOM 611 C C . GLY A 1 76 ? 20.864 -12.646 -10.954 1.00 70.81 76 GLY A C 1
ATOM 612 O O . GLY A 1 76 ? 21.521 -12.305 -11.938 1.00 70.81 76 GLY A O 1
ATOM 613 N N . HIS A 1 77 ? 19.527 -12.636 -10.940 1.00 81.56 77 HIS A N 1
ATOM 614 C CA . HIS A 1 77 ? 18.723 -11.987 -11.985 1.00 81.56 77 HIS A CA 1
ATOM 615 C C . HIS A 1 77 ? 19.043 -10.478 -12.088 1.00 81.56 77 HIS A C 1
ATOM 617 O O . HIS A 1 77 ? 19.514 -9.869 -11.119 1.00 81.56 77 HIS A O 1
ATOM 623 N N . THR A 1 78 ? 18.817 -9.857 -13.256 1.00 87.38 78 THR A N 1
ATOM 624 C CA . THR A 1 78 ? 19.092 -8.414 -13.426 1.00 87.38 78 THR A CA 1
ATOM 625 C C . THR A 1 78 ? 17.907 -7.594 -13.912 1.00 87.38 78 THR A C 1
ATOM 627 O O . THR A 1 78 ? 17.960 -6.364 -13.821 1.00 87.38 78 THR A O 1
ATOM 630 N N . TRP A 1 79 ? 16.815 -8.242 -14.328 1.00 91.00 79 TRP A N 1
ATOM 631 C CA . TRP A 1 79 ? 15.621 -7.578 -14.839 1.00 91.00 79 TRP A CA 1
ATOM 632 C C . TRP A 1 79 ? 15.101 -6.459 -13.923 1.00 91.00 79 TRP A C 1
ATOM 634 O O . TRP A 1 79 ? 14.841 -5.376 -14.436 1.00 91.00 79 TRP A O 1
ATOM 644 N N . GLY A 1 80 ? 15.066 -6.614 -12.592 1.00 90.19 80 GLY A N 1
ATOM 645 C CA . GLY A 1 80 ? 14.626 -5.551 -11.670 1.00 90.19 80 GLY A CA 1
ATOM 646 C C . GLY A 1 80 ? 15.475 -4.277 -11.763 1.00 90.19 80 GLY A C 1
ATOM 647 O O . GLY A 1 80 ? 14.956 -3.164 -11.888 1.00 90.19 80 GLY A O 1
ATOM 648 N N . LYS A 1 81 ? 16.805 -4.431 -11.827 1.00 89.62 81 LYS A N 1
ATOM 649 C CA . LYS A 1 81 ? 17.745 -3.311 -12.022 1.00 89.62 81 LYS A CA 1
ATOM 650 C C . LYS A 1 81 ? 17.614 -2.680 -13.407 1.00 89.62 81 LYS A C 1
ATOM 652 O O . LYS A 1 81 ? 17.779 -1.471 -13.555 1.00 89.62 81 LYS A O 1
ATOM 657 N N . VAL A 1 82 ? 17.328 -3.483 -14.428 1.00 92.00 82 VAL A N 1
ATOM 658 C CA . VAL A 1 82 ? 17.109 -2.990 -15.793 1.00 92.00 82 VAL A CA 1
ATOM 659 C C . VAL A 1 82 ? 15.791 -2.212 -15.875 1.00 92.00 82 VAL A C 1
ATOM 661 O O . VAL A 1 82 ? 15.762 -1.103 -16.413 1.00 92.00 82 VAL A O 1
ATOM 664 N N . LEU A 1 83 ? 14.718 -2.731 -15.276 1.00 93.31 83 LEU A N 1
ATOM 665 C CA . LEU A 1 83 ? 13.420 -2.064 -15.203 1.00 93.31 83 LEU A CA 1
ATOM 666 C C . LEU A 1 83 ? 13.484 -0.775 -14.383 1.00 93.31 83 LEU A C 1
ATOM 668 O O . LEU A 1 83 ? 12.866 0.210 -14.783 1.00 93.31 83 LEU A O 1
ATOM 672 N N . LYS A 1 84 ? 14.319 -0.703 -13.337 1.00 92.50 84 LYS A N 1
ATOM 673 C CA . LYS A 1 84 ? 14.627 0.562 -12.650 1.00 92.50 84 LYS A CA 1
ATOM 674 C C . LYS A 1 84 ? 15.064 1.657 -13.624 1.00 92.50 84 LYS A C 1
ATOM 676 O O . LYS A 1 84 ? 14.528 2.765 -13.593 1.00 92.50 84 LYS A O 1
ATOM 681 N N . ILE A 1 85 ? 16.006 1.351 -14.519 1.00 90.62 85 ILE A N 1
ATOM 682 C CA . ILE A 1 85 ? 16.512 2.309 -15.516 1.00 90.62 85 ILE A CA 1
ATOM 683 C C . ILE A 1 85 ? 15.389 2.741 -16.468 1.00 90.62 85 ILE A C 1
ATOM 685 O O . ILE A 1 85 ? 15.278 3.922 -16.810 1.00 90.62 85 ILE A O 1
ATOM 689 N N . VAL A 1 86 ? 14.540 1.795 -16.881 1.00 90.81 86 VAL A N 1
ATOM 690 C CA . VAL A 1 86 ? 13.377 2.068 -17.736 1.00 90.81 86 VAL A CA 1
ATOM 691 C C . VAL A 1 86 ? 12.406 3.019 -17.034 1.00 90.81 86 VAL A C 1
ATOM 693 O O . VAL A 1 86 ? 12.065 4.056 -17.607 1.00 90.81 86 VAL A O 1
ATOM 696 N N . VAL A 1 87 ? 12.027 2.726 -15.788 1.00 91.12 87 VAL A N 1
ATOM 697 C CA . VAL A 1 87 ? 11.140 3.558 -14.961 1.00 91.12 87 VAL A CA 1
ATOM 698 C C . VAL A 1 87 ? 11.712 4.966 -14.797 1.00 91.12 87 VAL A C 1
ATOM 700 O O . VAL A 1 87 ? 11.034 5.944 -15.109 1.00 91.12 87 VAL A O 1
ATOM 703 N N . GLU A 1 88 ? 12.978 5.104 -14.395 1.00 89.31 88 GLU A N 1
ATOM 704 C CA . GLU A 1 88 ? 13.625 6.415 -14.258 1.00 89.31 88 GLU A CA 1
ATOM 705 C C . GLU A 1 88 ? 13.566 7.236 -15.548 1.00 89.31 88 GLU A C 1
ATOM 707 O O . GLU A 1 88 ? 13.307 8.444 -15.521 1.00 89.31 88 GLU A O 1
ATOM 712 N N . ARG A 1 89 ? 13.819 6.592 -16.691 1.00 87.62 89 ARG A N 1
ATOM 713 C CA . ARG A 1 89 ? 13.809 7.251 -17.998 1.00 87.62 89 ARG A CA 1
ATOM 714 C C . ARG A 1 89 ? 12.408 7.724 -18.369 1.00 87.62 89 ARG A C 1
ATOM 716 O O . ARG A 1 89 ? 12.263 8.864 -18.813 1.00 87.62 89 ARG A O 1
ATOM 723 N N . ILE A 1 90 ? 11.398 6.879 -18.165 1.00 87.88 90 ILE A N 1
ATOM 724 C CA . ILE A 1 90 ? 9.987 7.201 -18.405 1.00 87.88 90 ILE A CA 1
ATOM 725 C C . ILE A 1 90 ? 9.566 8.391 -17.530 1.00 87.88 90 ILE A C 1
ATOM 727 O O . ILE A 1 90 ? 9.055 9.381 -18.049 1.00 87.88 90 ILE A O 1
ATOM 731 N N . LEU A 1 91 ? 9.864 8.357 -16.227 1.00 84.88 91 LEU A N 1
ATOM 732 C CA . LEU A 1 91 ? 9.499 9.423 -15.285 1.00 84.88 91 LEU A CA 1
ATOM 733 C C . LEU A 1 91 ? 10.202 10.762 -15.567 1.00 84.88 91 LEU A C 1
ATOM 735 O O . LEU A 1 91 ? 9.678 11.824 -15.231 1.00 84.88 91 LEU A O 1
ATOM 739 N N . ARG A 1 92 ? 11.379 10.743 -16.205 1.00 84.06 92 ARG A N 1
ATOM 740 C CA . ARG A 1 92 ? 12.094 11.957 -16.645 1.00 84.06 92 ARG A CA 1
ATOM 741 C C . ARG A 1 92 ? 11.603 12.498 -17.991 1.00 84.06 92 ARG A C 1
ATOM 743 O O . ARG A 1 92 ? 12.005 13.601 -18.380 1.00 84.06 92 ARG A O 1
ATOM 750 N N . TYR A 1 93 ? 10.771 11.754 -18.720 1.00 85.31 93 TYR A N 1
ATOM 751 C CA . TYR A 1 93 ? 10.310 12.149 -20.044 1.00 85.31 93 TYR A CA 1
ATOM 752 C C . TYR A 1 93 ? 9.320 13.320 -19.950 1.00 85.31 93 TYR A C 1
ATOM 754 O O . TYR A 1 93 ? 8.281 13.247 -19.295 1.00 85.31 93 TYR A O 1
ATOM 762 N N . ARG A 1 94 ? 9.637 14.440 -20.612 1.00 76.94 94 ARG A N 1
ATOM 763 C CA . ARG A 1 94 ? 8.753 15.616 -20.626 1.00 76.94 94 ARG A CA 1
ATOM 764 C C . ARG A 1 94 ? 7.517 15.327 -21.472 1.00 76.94 94 ARG A C 1
ATOM 766 O O . ARG A 1 94 ? 7.657 14.862 -22.597 1.00 76.94 94 ARG A O 1
ATOM 773 N N . HIS A 1 95 ? 6.340 15.701 -20.968 1.00 79.00 95 HIS A N 1
ATOM 774 C CA . HIS A 1 95 ? 5.056 15.492 -21.654 1.00 79.00 95 HIS A CA 1
ATOM 775 C C . HIS A 1 95 ? 4.791 14.021 -21.991 1.00 79.00 95 HIS A C 1
ATOM 777 O O . HIS A 1 95 ? 4.320 13.705 -23.082 1.00 79.00 95 HIS A O 1
ATOM 783 N N . ILE A 1 96 ? 5.135 13.128 -21.063 1.00 83.00 96 ILE A N 1
ATOM 784 C CA . ILE A 1 96 ? 4.717 11.735 -21.134 1.00 83.00 96 ILE A CA 1
ATOM 785 C C . ILE A 1 96 ? 3.191 11.645 -21.266 1.00 83.00 96 ILE A C 1
ATOM 787 O O . ILE A 1 96 ? 2.459 12.390 -20.612 1.00 83.00 96 ILE A O 1
ATOM 791 N N . ASP A 1 97 ? 2.736 10.764 -22.152 1.00 84.44 97 ASP A N 1
ATOM 792 C CA . ASP A 1 97 ? 1.316 10.478 -22.328 1.00 84.44 97 ASP A CA 1
ATOM 793 C C . ASP A 1 97 ? 0.747 9.764 -21.091 1.00 84.44 97 ASP A C 1
ATOM 795 O O . ASP A 1 97 ? 1.454 8.997 -20.430 1.00 84.44 97 ASP A O 1
ATOM 799 N N . VAL A 1 98 ? -0.530 10.009 -20.790 1.00 80.19 98 VAL A N 1
ATOM 800 C CA . VAL A 1 98 ? -1.210 9.449 -19.611 1.00 80.19 98 VAL A CA 1
ATOM 801 C C . VAL A 1 98 ? -1.145 7.919 -19.614 1.00 80.19 98 VAL A C 1
ATOM 803 O O . VAL A 1 98 ? -0.801 7.331 -18.594 1.00 80.19 98 VAL A O 1
ATOM 806 N N . GLY A 1 99 ? -1.307 7.270 -20.772 1.00 81.56 99 GLY A N 1
ATOM 807 C CA . GLY A 1 99 ? -1.254 5.811 -20.859 1.00 81.56 99 GLY A CA 1
ATOM 808 C C . GLY A 1 99 ? 0.116 5.225 -20.498 1.00 81.56 99 GLY A C 1
ATOM 809 O O . GLY A 1 99 ? 0.199 4.141 -19.917 1.00 81.56 99 GLY A O 1
ATOM 810 N N . TYR A 1 100 ? 1.214 5.935 -20.781 1.00 85.00 100 TYR A N 1
ATOM 811 C CA . TYR A 1 100 ? 2.544 5.501 -20.334 1.00 85.00 100 TYR A CA 1
ATOM 812 C C . TYR A 1 100 ? 2.742 5.705 -18.834 1.00 85.00 100 TYR A C 1
ATOM 814 O O . TYR A 1 100 ? 3.457 4.927 -18.204 1.00 85.00 100 TYR A O 1
ATOM 822 N N . LYS A 1 101 ? 2.131 6.745 -18.261 1.00 83.12 101 LYS A N 1
ATOM 823 C CA . LYS A 1 101 ? 2.188 7.012 -16.825 1.00 83.12 101 LYS A CA 1
ATOM 824 C C . LYS A 1 101 ? 1.463 5.925 -16.030 1.00 83.12 101 LYS A C 1
ATOM 826 O O . LYS A 1 101 ? 2.066 5.372 -15.115 1.00 83.12 101 LYS A O 1
ATOM 831 N N . GLU A 1 102 ? 0.244 5.573 -16.433 1.00 82.00 102 GLU A N 1
ATOM 832 C CA . GLU A 1 102 ? -0.555 4.495 -15.829 1.00 82.00 102 GLU A CA 1
ATOM 833 C C . GLU A 1 102 ? 0.221 3.167 -15.812 1.00 82.00 102 GLU A C 1
ATOM 835 O O . GLU A 1 102 ? 0.398 2.546 -14.765 1.00 82.00 102 GLU A O 1
ATOM 840 N N . ARG A 1 103 ? 0.779 2.769 -16.965 1.00 86.50 103 ARG A N 1
ATOM 841 C CA . ARG A 1 103 ? 1.593 1.545 -17.100 1.00 86.50 103 ARG A CA 1
ATOM 842 C C . ARG A 1 103 ? 2.866 1.596 -16.256 1.00 86.50 103 ARG A C 1
ATOM 844 O O . ARG A 1 103 ? 3.268 0.589 -15.684 1.00 86.50 103 ARG A O 1
ATOM 851 N N . CYS A 1 104 ? 3.485 2.769 -16.130 1.00 89.44 104 CYS A N 1
ATOM 852 C CA . CYS A 1 104 ? 4.643 2.956 -15.258 1.00 89.44 104 CYS A CA 1
ATOM 853 C C . CYS A 1 104 ? 4.291 2.721 -13.788 1.00 89.44 104 CYS A C 1
ATOM 855 O O . CYS A 1 104 ? 5.025 2.016 -13.103 1.00 89.44 104 CYS A O 1
ATOM 857 N N . PHE A 1 105 ? 3.158 3.241 -13.310 1.00 87.75 105 PHE A N 1
ATOM 858 C CA . PHE A 1 105 ? 2.714 2.969 -11.944 1.00 87.75 105 PHE A CA 1
ATOM 859 C C . PHE A 1 105 ? 2.325 1.511 -11.726 1.00 87.75 105 PHE A C 1
ATOM 861 O O . PHE A 1 105 ? 2.696 0.957 -10.694 1.00 87.75 105 PHE A O 1
ATOM 868 N N . ALA A 1 106 ? 1.673 0.869 -12.697 1.00 86.12 106 ALA A N 1
ATOM 869 C CA . ALA A 1 106 ? 1.409 -0.566 -12.632 1.00 86.12 106 ALA A CA 1
ATOM 870 C C . ALA A 1 106 ? 2.719 -1.364 -12.500 1.00 86.12 106 ALA A C 1
ATOM 872 O O . ALA A 1 106 ? 2.877 -2.121 -11.549 1.00 86.12 106 ALA A O 1
ATOM 873 N N . MET A 1 107 ? 3.712 -1.108 -13.362 1.00 90.19 107 MET A N 1
ATOM 874 C CA . MET A 1 107 ? 5.025 -1.758 -13.269 1.00 90.19 107 MET A CA 1
ATOM 875 C C . MET A 1 107 ? 5.709 -1.513 -11.917 1.00 90.19 107 MET A C 1
ATOM 877 O O . MET A 1 107 ? 6.264 -2.441 -11.341 1.00 90.19 107 MET A O 1
ATOM 881 N N . ILE A 1 108 ? 5.680 -0.279 -11.403 1.00 91.62 108 ILE A N 1
ATOM 882 C CA . ILE A 1 108 ? 6.255 0.053 -10.091 1.00 91.62 108 ILE A CA 1
ATOM 883 C C . ILE A 1 108 ? 5.560 -0.736 -8.976 1.00 91.62 108 ILE A C 1
ATOM 885 O O . ILE A 1 108 ? 6.245 -1.267 -8.107 1.00 91.62 108 ILE A O 1
ATOM 889 N N . SER A 1 109 ? 4.228 -0.813 -8.996 1.00 87.19 109 SER A N 1
ATOM 890 C CA . SER A 1 109 ? 3.452 -1.578 -8.016 1.00 87.19 109 SER A CA 1
ATOM 891 C C . SER A 1 109 ? 3.888 -3.044 -8.004 1.00 87.19 109 SER A C 1
ATOM 893 O O . SER A 1 109 ? 4.245 -3.569 -6.952 1.00 87.19 109 SER A O 1
ATOM 895 N N . GLU A 1 110 ? 3.952 -3.682 -9.173 1.00 87.56 110 GLU A N 1
ATOM 896 C CA . GLU A 1 110 ? 4.361 -5.087 -9.279 1.00 87.56 110 GLU A CA 1
ATOM 897 C C . GLU A 1 110 ? 5.824 -5.305 -8.854 1.00 87.56 110 GLU A C 1
ATOM 899 O O . GLU A 1 110 ? 6.130 -6.249 -8.126 1.00 87.56 110 GLU A O 1
ATOM 904 N N . LEU A 1 111 ? 6.732 -4.388 -9.212 1.00 90.19 111 LEU A N 1
ATOM 905 C CA . LEU A 1 111 ? 8.132 -4.430 -8.772 1.00 90.19 111 LEU A CA 1
ATOM 906 C C . LEU A 1 111 ? 8.269 -4.389 -7.247 1.00 90.19 111 LEU A C 1
ATOM 908 O O . LEU A 1 111 ? 9.079 -5.127 -6.687 1.00 90.19 111 LEU A O 1
ATOM 912 N N . ILE A 1 112 ? 7.489 -3.545 -6.564 1.00 87.00 112 ILE A N 1
ATOM 913 C CA . ILE A 1 112 ? 7.534 -3.471 -5.101 1.00 87.00 112 ILE A CA 1
ATOM 914 C C . ILE A 1 112 ? 6.969 -4.756 -4.482 1.00 87.00 112 ILE A C 1
ATOM 916 O O . ILE A 1 112 ? 7.537 -5.252 -3.512 1.00 87.00 112 ILE A O 1
ATOM 920 N N . ARG A 1 113 ? 5.910 -5.350 -5.037 1.00 81.62 113 ARG A N 1
ATOM 921 C CA . ARG A 1 113 ? 5.368 -6.606 -4.493 1.00 81.62 113 ARG A CA 1
ATOM 922 C C . ARG A 1 113 ? 6.337 -7.776 -4.627 1.00 81.62 113 ARG A C 1
ATOM 924 O O . ARG A 1 113 ? 6.489 -8.550 -3.685 1.00 81.62 113 ARG A O 1
ATOM 931 N N . ILE A 1 114 ? 7.014 -7.883 -5.769 1.00 86.12 114 ILE A N 1
ATOM 932 C CA . ILE A 1 114 ? 7.909 -9.008 -6.070 1.00 86.12 114 ILE A CA 1
ATOM 933 C C . ILE A 1 114 ? 9.283 -8.827 -5.409 1.00 86.12 114 ILE A C 1
ATOM 935 O O . ILE A 1 114 ? 9.807 -9.748 -4.784 1.00 86.12 114 ILE A O 1
ATOM 939 N N . GLU A 1 115 ? 9.883 -7.641 -5.529 1.00 84.75 115 GLU A N 1
ATOM 940 C CA . GLU A 1 115 ? 11.262 -7.376 -5.097 1.00 84.75 115 GLU A CA 1
ATOM 941 C C . GLU A 1 115 ? 11.381 -6.445 -3.880 1.00 84.75 115 GLU A C 1
ATOM 943 O O . GLU A 1 115 ? 12.497 -6.150 -3.430 1.00 84.75 115 GLU A O 1
ATOM 948 N N . LYS A 1 116 ? 10.268 -5.977 -3.304 1.00 84.69 116 LYS A N 1
ATOM 949 C CA . LYS A 1 116 ? 10.265 -4.955 -2.241 1.00 84.69 116 LYS A CA 1
ATOM 950 C C . LYS A 1 116 ? 11.017 -3.708 -2.705 1.00 84.69 116 LYS A C 1
ATOM 952 O O . LYS A 1 116 ? 10.815 -3.242 -3.818 1.00 84.69 116 LYS A O 1
ATOM 957 N N . LEU A 1 117 ? 11.911 -3.150 -1.889 1.00 82.75 117 LEU A N 1
ATOM 958 C CA . LEU A 1 117 ? 12.774 -2.032 -2.303 1.00 82.75 117 LEU A CA 1
ATOM 959 C C . LEU A 1 117 ? 14.126 -2.482 -2.863 1.00 82.75 117 LEU A C 1
ATOM 961 O O . LEU A 1 117 ? 14.964 -1.633 -3.169 1.00 82.75 117 LEU A O 1
ATOM 965 N N . LYS A 1 118 ? 14.366 -3.791 -3.027 1.00 83.31 118 LYS A N 1
ATOM 966 C CA . LYS A 1 118 ? 15.660 -4.289 -3.523 1.00 83.31 118 LYS A CA 1
ATOM 967 C C . LYS A 1 118 ? 15.938 -3.814 -4.949 1.00 83.31 118 LYS A C 1
ATOM 969 O O . LYS A 1 118 ? 17.072 -3.431 -5.235 1.00 83.31 118 LYS A O 1
ATOM 974 N N . TRP A 1 119 ? 14.912 -3.733 -5.800 1.00 87.44 119 TRP A N 1
ATOM 975 C CA . TRP A 1 119 ? 15.043 -3.237 -7.176 1.00 87.44 119 TRP A CA 1
ATOM 976 C C . TRP A 1 119 ? 15.482 -1.763 -7.257 1.00 87.44 119 TRP A C 1
ATOM 978 O O . TRP A 1 119 ? 16.042 -1.348 -8.272 1.00 87.44 119 TRP A O 1
ATOM 988 N N . LEU A 1 120 ? 15.298 -0.968 -6.188 1.00 85.94 120 LEU A N 1
ATOM 989 C CA . LEU A 1 120 ? 15.797 0.412 -6.120 1.00 85.94 120 LEU A CA 1
ATOM 990 C C . LEU A 1 120 ? 17.323 0.479 -5.955 1.00 85.94 120 LEU A C 1
ATOM 992 O O . LEU A 1 120 ? 17.913 1.518 -6.259 1.00 85.94 120 LEU A O 1
ATOM 996 N N . ASP A 1 121 ? 17.973 -0.600 -5.506 1.00 82.12 121 ASP A N 1
ATOM 997 C CA . ASP A 1 121 ? 19.433 -0.708 -5.340 1.00 82.12 121 ASP A CA 1
ATOM 998 C C . ASP A 1 121 ? 20.027 0.465 -4.527 1.00 82.12 121 ASP A C 1
ATOM 1000 O O . ASP A 1 121 ? 21.026 1.073 -4.910 1.00 82.12 121 ASP A O 1
ATOM 1004 N N . GLY A 1 122 ? 19.353 0.848 -3.434 1.00 79.19 122 GLY A N 1
ATOM 1005 C CA . GLY A 1 122 ? 19.752 1.961 -2.559 1.00 79.19 122 GLY A CA 1
ATOM 1006 C C . GLY A 1 122 ? 19.407 3.369 -3.070 1.00 79.19 122 GLY A C 1
ATOM 1007 O O . GLY A 1 122 ? 19.801 4.359 -2.456 1.00 79.19 122 GLY A O 1
ATOM 1008 N N . ASP A 1 123 ? 18.668 3.502 -4.176 1.00 85.94 123 ASP A N 1
ATOM 1009 C CA . ASP A 1 123 ? 18.232 4.805 -4.696 1.00 85.94 123 ASP A CA 1
ATOM 1010 C C . ASP A 1 123 ? 16.942 5.300 -4.026 1.00 85.94 123 ASP A C 1
ATOM 1012 O O . ASP A 1 123 ? 15.836 5.254 -4.572 1.00 85.94 123 ASP A O 1
ATOM 1016 N N . PHE A 1 124 ? 17.091 5.809 -2.805 1.00 85.38 124 PHE A N 1
ATOM 1017 C CA . PHE A 1 124 ? 15.972 6.347 -2.024 1.00 85.38 124 PHE A CA 1
ATOM 1018 C C . PHE A 1 124 ? 15.427 7.672 -2.574 1.00 85.38 124 PHE A C 1
ATOM 1020 O O . PHE A 1 124 ? 14.309 8.075 -2.235 1.00 85.38 124 PHE A O 1
ATOM 1027 N N . PHE A 1 125 ? 16.183 8.356 -3.444 1.00 87.38 125 PHE A N 1
ATOM 1028 C CA . PHE A 1 125 ? 15.680 9.531 -4.151 1.00 87.38 125 PHE A CA 1
ATOM 1029 C C . PHE A 1 125 ? 14.592 9.125 -5.145 1.00 87.38 125 PHE A C 1
ATOM 1031 O O . PHE A 1 125 ? 13.526 9.743 -5.159 1.00 87.38 125 PHE A O 1
ATOM 1038 N N . LEU A 1 126 ? 14.825 8.060 -5.919 1.00 89.00 126 LEU A N 1
ATOM 1039 C CA . LEU A 1 126 ? 13.805 7.491 -6.795 1.00 89.00 126 LEU A CA 1
ATOM 1040 C C . LEU A 1 126 ? 12.575 7.035 -6.000 1.00 89.00 126 LEU A C 1
ATOM 1042 O O . LEU A 1 126 ? 11.460 7.391 -6.374 1.00 89.00 126 LEU A O 1
ATOM 1046 N N . GLY A 1 127 ? 12.761 6.342 -4.871 1.00 89.69 127 GLY A N 1
ATOM 1047 C CA . GLY A 1 127 ? 11.651 5.951 -3.990 1.00 89.69 127 GLY A CA 1
ATOM 1048 C C . GLY A 1 127 ? 10.812 7.149 -3.518 1.00 89.69 127 GLY A C 1
ATOM 1049 O O . GLY A 1 127 ? 9.589 7.161 -3.659 1.00 89.69 127 GLY A O 1
ATOM 1050 N N . SER A 1 128 ? 11.467 8.217 -3.054 1.00 90.00 128 SER A N 1
ATOM 1051 C CA . SER A 1 128 ? 10.790 9.456 -2.627 1.00 90.00 128 SER A CA 1
ATOM 1052 C C . SER A 1 128 ? 10.048 10.149 -3.780 1.00 90.00 128 SER A C 1
ATOM 1054 O O . SER A 1 128 ? 8.954 10.696 -3.596 1.00 90.00 128 SER A O 1
ATOM 1056 N N . LEU A 1 129 ? 10.626 10.121 -4.986 1.00 91.12 129 LEU A N 1
ATOM 1057 C CA . LEU A 1 129 ? 10.004 10.654 -6.196 1.00 91.12 129 LEU A CA 1
ATOM 1058 C C . LEU A 1 129 ? 8.749 9.860 -6.574 1.00 91.12 129 LEU A C 1
ATOM 1060 O O . LEU A 1 129 ? 7.728 10.474 -6.874 1.00 91.12 129 LEU A O 1
ATOM 1064 N N . ILE A 1 130 ? 8.802 8.526 -6.518 1.00 92.12 130 ILE A N 1
ATOM 1065 C CA . ILE A 1 130 ? 7.656 7.643 -6.780 1.00 92.12 130 ILE A CA 1
ATOM 1066 C C . ILE A 1 130 ? 6.494 7.997 -5.848 1.00 92.12 130 ILE A C 1
ATOM 1068 O O . ILE A 1 130 ? 5.396 8.264 -6.334 1.00 92.12 130 ILE A O 1
ATOM 1072 N N . VAL A 1 131 ? 6.738 8.091 -4.535 1.00 92.94 131 VAL A N 1
ATOM 1073 C CA . VAL A 1 131 ? 5.695 8.446 -3.552 1.00 92.94 131 VAL A CA 1
ATOM 1074 C C . VAL A 1 131 ? 5.088 9.818 -3.856 1.00 92.94 131 VAL A C 1
ATOM 1076 O O . VAL A 1 131 ? 3.866 9.980 -3.852 1.00 92.94 131 VAL A O 1
ATOM 1079 N N . SER A 1 132 ? 5.932 10.800 -4.178 1.00 91.12 132 SER A N 1
ATOM 1080 C CA . SER A 1 132 ? 5.489 12.164 -4.494 1.00 91.12 132 SER A CA 1
ATOM 1081 C C . SER A 1 132 ? 4.661 12.222 -5.785 1.00 91.12 132 SER A C 1
ATOM 1083 O O . SER A 1 132 ? 3.671 12.946 -5.859 1.00 91.12 132 SER A O 1
ATOM 1085 N N . LEU A 1 133 ? 5.033 11.448 -6.808 1.00 90.88 133 LEU A N 1
ATOM 1086 C CA . LEU A 1 133 ? 4.281 11.356 -8.061 1.00 90.88 133 LEU A CA 1
ATOM 1087 C C . LEU A 1 133 ? 2.936 10.656 -7.871 1.00 90.88 133 LEU A C 1
ATOM 1089 O O . LEU A 1 133 ? 1.937 11.131 -8.406 1.00 90.88 133 LEU A O 1
ATOM 1093 N N . CYS A 1 134 ? 2.911 9.583 -7.080 1.00 92.44 134 CYS A N 1
ATOM 1094 C CA . CYS A 1 134 ? 1.679 8.911 -6.681 1.00 92.44 134 CYS A CA 1
ATOM 1095 C C . CYS A 1 134 ? 0.745 9.881 -5.949 1.00 92.44 134 CYS A C 1
ATOM 1097 O O . CYS A 1 134 ? -0.449 9.885 -6.210 1.00 92.44 134 CYS A O 1
ATOM 1099 N N . GLN A 1 135 ? 1.283 10.762 -5.094 1.00 92.12 135 GLN A N 1
ATOM 1100 C CA . GLN A 1 135 ? 0.475 11.749 -4.363 1.00 92.12 135 GLN A CA 1
ATOM 1101 C C . GLN A 1 135 ? -0.185 12.749 -5.306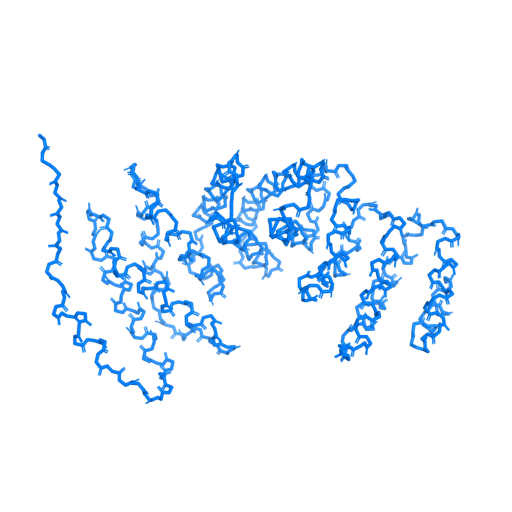 1.00 92.12 135 GLN A C 1
ATOM 1103 O O . GLN A 1 135 ? -1.371 13.048 -5.178 1.00 92.12 135 GLN A O 1
ATOM 1108 N N . VAL A 1 136 ? 0.583 13.269 -6.264 1.00 89.75 136 VAL A N 1
ATOM 1109 C CA . VAL A 1 136 ? 0.046 14.185 -7.273 1.00 89.75 136 VAL A CA 1
ATOM 1110 C C . VAL A 1 136 ? -1.017 13.491 -8.120 1.00 89.75 136 VAL A C 1
ATOM 1112 O O . VAL A 1 136 ? -2.050 14.100 -8.385 1.00 89.75 136 VAL A O 1
ATOM 1115 N N . GLU A 1 137 ? -0.789 12.241 -8.527 1.00 87.88 137 GLU A N 1
ATOM 1116 C CA . GLU A 1 137 ? -1.757 11.521 -9.355 1.00 87.88 137 GLU A CA 1
ATOM 1117 C C . GLU A 1 137 ? -3.028 11.172 -8.595 1.00 87.88 137 GLU A C 1
ATOM 1119 O O . GLU A 1 137 ? -4.117 11.445 -9.087 1.00 87.88 137 GLU A O 1
ATOM 1124 N N . LEU A 1 138 ? -2.908 10.680 -7.364 1.00 89.38 138 LEU A N 1
ATOM 1125 C CA . LEU A 1 138 ? -4.056 10.389 -6.515 1.00 89.38 138 LEU A CA 1
ATOM 1126 C C . LEU A 1 138 ? -4.966 11.618 -6.384 1.00 89.38 138 LEU A C 1
ATOM 1128 O O . LEU A 1 138 ? -6.178 11.516 -6.550 1.00 89.38 138 LEU A O 1
ATOM 1132 N N . ASN A 1 139 ? -4.377 12.800 -6.189 1.00 85.88 139 ASN A N 1
ATOM 1133 C CA . ASN A 1 139 ? -5.124 14.054 -6.149 1.00 85.88 139 ASN A CA 1
ATOM 1134 C C . ASN A 1 139 ? -5.851 14.371 -7.458 1.00 85.88 139 ASN A C 1
ATOM 1136 O O . ASN A 1 139 ? -6.972 14.869 -7.424 1.00 85.88 139 ASN A O 1
ATOM 1140 N N . ILE A 1 140 ? -5.240 14.094 -8.609 1.00 85.81 140 ILE A N 1
ATOM 1141 C CA . ILE A 1 140 ? -5.881 14.299 -9.913 1.00 85.81 140 ILE A CA 1
ATOM 1142 C C . ILE A 1 140 ? -7.053 13.328 -10.093 1.00 85.81 140 ILE A C 1
ATOM 1144 O O . ILE A 1 140 ? -8.139 13.750 -10.494 1.00 85.81 140 ILE A O 1
ATOM 1148 N N . LEU A 1 141 ? -6.862 12.052 -9.753 1.00 84.62 141 LEU A N 1
ATOM 1149 C CA . LEU A 1 141 ? -7.881 11.010 -9.895 1.00 84.62 141 LEU A CA 1
ATOM 1150 C C . LEU A 1 141 ? -9.092 11.248 -8.991 1.00 84.62 141 LEU A C 1
ATOM 1152 O O . LEU A 1 141 ? -10.222 10.977 -9.396 1.00 84.62 141 LEU A O 1
ATOM 1156 N N . LEU A 1 142 ? -8.869 11.790 -7.792 1.00 80.62 142 LEU A N 1
ATOM 1157 C CA . LEU A 1 142 ? -9.923 12.037 -6.808 1.00 80.62 142 LEU A CA 1
ATOM 1158 C C . LEU A 1 142 ? -10.763 13.293 -7.102 1.00 80.62 142 LEU A C 1
ATOM 1160 O O . LEU A 1 142 ? -11.879 13.385 -6.597 1.00 80.62 142 LEU A O 1
ATOM 1164 N N . ILE A 1 143 ? -10.292 14.231 -7.939 1.00 78.50 143 ILE A N 1
ATOM 1165 C CA . ILE A 1 143 ? -11.066 15.431 -8.330 1.00 78.50 143 ILE A CA 1
ATOM 1166 C C . ILE A 1 143 ? -12.316 15.074 -9.150 1.00 78.50 143 ILE A C 1
ATOM 1168 O O . ILE A 1 143 ? -13.333 15.756 -9.042 1.00 78.50 143 ILE A O 1
ATOM 1172 N N . ASP A 1 144 ? -12.239 14.031 -9.974 1.00 73.44 144 ASP A N 1
ATOM 1173 C CA . ASP A 1 144 ? -13.321 13.603 -10.869 1.00 73.44 144 ASP A CA 1
ATOM 1174 C C . ASP A 1 144 ? -13.401 12.077 -10.867 1.00 73.44 144 ASP A C 1
ATOM 1176 O O . ASP A 1 144 ? -13.090 11.414 -11.857 1.00 73.44 144 ASP A O 1
ATOM 1180 N N . CYS A 1 145 ? -13.666 11.505 -9.695 1.00 73.62 145 CYS A N 1
ATOM 1181 C CA . CYS A 1 145 ? -13.564 10.067 -9.527 1.00 73.62 145 CYS A CA 1
ATOM 1182 C C . CYS A 1 145 ? -14.788 9.327 -10.082 1.00 73.62 145 CYS A C 1
ATOM 1184 O O . CYS A 1 145 ? -15.926 9.632 -9.722 1.00 73.62 145 CYS A O 1
ATOM 1186 N N . ASP A 1 146 ? -14.535 8.315 -10.912 1.00 75.94 146 ASP A N 1
ATOM 1187 C CA . ASP A 1 146 ? -15.525 7.379 -11.433 1.00 75.94 146 ASP A CA 1
ATOM 1188 C C . ASP A 1 146 ? -14.994 5.934 -11.372 1.00 75.94 146 ASP A C 1
ATOM 1190 O O . ASP A 1 146 ? -13.830 5.685 -11.037 1.00 75.94 146 ASP A O 1
ATOM 1194 N N . ASP A 1 147 ? -15.848 4.968 -11.718 1.00 75.44 147 ASP A N 1
ATOM 1195 C CA . ASP A 1 147 ? -15.511 3.541 -11.675 1.00 75.44 147 ASP A CA 1
ATOM 1196 C C . ASP A 1 147 ? -14.307 3.167 -12.561 1.00 75.44 147 ASP A C 1
ATOM 1198 O O . ASP A 1 147 ? -13.631 2.172 -12.290 1.00 75.44 147 ASP A O 1
ATOM 1202 N N . SER A 1 148 ? -14.003 3.949 -13.606 1.00 74.88 148 SER A N 1
ATOM 1203 C CA . SER A 1 148 ? -12.883 3.664 -14.512 1.00 74.88 148 SER A CA 1
ATOM 1204 C C . SER A 1 148 ? -11.519 3.911 -13.862 1.00 74.88 148 SER A C 1
ATOM 1206 O O . SER A 1 148 ? -10.538 3.273 -14.242 1.00 74.88 148 SER A O 1
ATOM 1208 N N . LYS A 1 149 ? -11.467 4.765 -12.832 1.00 78.88 149 LYS A N 1
ATOM 1209 C CA . LYS A 1 149 ? -10.231 5.186 -12.150 1.00 78.88 149 LYS A CA 1
ATOM 1210 C C . LYS A 1 149 ? -9.877 4.345 -10.922 1.00 78.88 149 LYS A C 1
ATOM 1212 O O . LYS A 1 149 ? -8.783 4.485 -10.379 1.00 78.88 149 LYS A O 1
ATOM 1217 N N . ILE A 1 150 ? -10.765 3.447 -10.480 1.00 82.56 150 ILE A N 1
ATOM 1218 C CA . ILE A 1 150 ? -10.582 2.665 -9.242 1.00 82.56 150 ILE A CA 1
ATOM 1219 C C . ILE A 1 150 ? -9.290 1.841 -9.271 1.00 82.56 150 ILE A C 1
ATOM 1221 O O . ILE A 1 150 ? -8.578 1.803 -8.272 1.00 82.56 150 ILE A O 1
ATOM 1225 N N . ARG A 1 151 ? -8.959 1.217 -10.408 1.00 80.38 151 ARG A N 1
ATOM 1226 C CA . ARG A 1 151 ? -7.748 0.386 -10.533 1.00 80.38 151 ARG A CA 1
ATOM 1227 C C . ARG A 1 151 ? -6.462 1.185 -10.341 1.00 80.38 151 ARG A C 1
ATOM 1229 O O . ARG A 1 151 ? -5.517 0.687 -9.742 1.00 80.38 151 ARG A O 1
ATOM 1236 N N . GLU A 1 152 ? -6.430 2.417 -10.835 1.00 82.50 152 GLU A N 1
ATOM 1237 C CA . GLU A 1 152 ? -5.256 3.278 -10.702 1.00 82.50 152 GLU A CA 1
ATOM 1238 C C . GLU A 1 152 ? -5.105 3.796 -9.268 1.00 82.50 152 GLU A C 1
ATOM 1240 O O . GLU A 1 152 ? -4.009 3.768 -8.709 1.00 82.50 152 GLU A O 1
ATOM 1245 N N . ILE A 1 153 ? -6.219 4.176 -8.632 1.00 87.00 153 ILE A N 1
ATOM 1246 C CA . ILE A 1 153 ? -6.245 4.529 -7.205 1.00 87.00 153 ILE A CA 1
ATOM 1247 C C . ILE A 1 153 ? -5.756 3.351 -6.357 1.00 87.00 153 ILE A C 1
ATOM 1249 O O . ILE A 1 153 ? -4.937 3.536 -5.459 1.00 87.00 153 ILE A O 1
ATOM 1253 N N . GLU A 1 154 ? -6.225 2.139 -6.653 1.00 85.81 154 GLU A N 1
ATOM 1254 C CA . GLU A 1 154 ? -5.802 0.926 -5.962 1.00 85.81 154 GLU A CA 1
ATOM 1255 C C . GLU A 1 154 ? -4.290 0.690 -6.118 1.00 85.81 154 GLU A C 1
ATOM 1257 O O . GLU A 1 154 ? -3.607 0.503 -5.111 1.00 85.81 154 GLU A O 1
ATOM 1262 N N . ALA A 1 155 ? -3.744 0.788 -7.336 1.00 83.56 155 ALA A N 1
ATOM 1263 C CA . ALA A 1 155 ? -2.304 0.664 -7.579 1.00 83.56 155 ALA A CA 1
ATOM 1264 C C . ALA A 1 155 ? -1.485 1.691 -6.774 1.00 83.56 155 ALA A C 1
ATOM 1266 O O . ALA A 1 155 ? -0.493 1.334 -6.140 1.00 83.56 155 ALA A O 1
ATOM 1267 N N . ILE A 1 156 ? -1.925 2.953 -6.725 1.00 91.06 156 ILE A N 1
ATOM 1268 C CA . ILE A 1 156 ? -1.274 3.993 -5.914 1.00 91.06 156 ILE A CA 1
ATOM 1269 C C . ILE A 1 156 ? -1.331 3.653 -4.417 1.00 91.06 156 ILE A C 1
ATOM 1271 O O . ILE A 1 156 ? -0.319 3.743 -3.716 1.00 91.06 156 ILE A O 1
ATOM 1275 N N . CYS A 1 157 ? -2.496 3.246 -3.913 1.00 90.38 157 CYS A N 1
ATOM 1276 C CA . CYS A 1 157 ? -2.669 2.880 -2.510 1.00 90.38 157 CYS A CA 1
ATOM 1277 C C . CYS A 1 157 ? -1.815 1.670 -2.107 1.00 90.38 157 CYS A C 1
ATOM 1279 O O . CYS A 1 157 ? -1.312 1.638 -0.977 1.00 90.38 157 CYS A O 1
ATOM 1281 N N . TYR A 1 158 ? -1.614 0.717 -3.020 1.00 86.31 158 TYR A N 1
ATOM 1282 C CA . TYR A 1 158 ? -0.683 -0.394 -2.838 1.00 86.31 158 TYR A CA 1
ATOM 1283 C C . TYR A 1 158 ? 0.766 0.070 -2.791 1.00 86.31 158 TYR A C 1
ATOM 1285 O O . TYR A 1 158 ? 1.451 -0.263 -1.831 1.00 86.31 158 TYR A O 1
ATOM 1293 N N . ILE A 1 159 ? 1.203 0.923 -3.726 1.00 91.00 159 ILE A N 1
ATOM 1294 C CA . ILE A 1 159 ? 2.553 1.508 -3.688 1.00 91.00 159 ILE A CA 1
ATOM 1295 C C . ILE A 1 159 ? 2.820 2.151 -2.321 1.00 91.00 159 ILE A C 1
ATOM 1297 O O . ILE A 1 159 ? 3.894 1.959 -1.753 1.00 91.00 159 ILE A O 1
ATOM 1301 N N . TYR A 1 160 ? 1.852 2.878 -1.751 1.00 93.56 160 TYR A N 1
ATOM 1302 C CA . TYR A 1 160 ? 1.993 3.413 -0.394 1.00 93.56 160 TYR A CA 1
ATOM 1303 C C . TYR A 1 160 ? 2.107 2.327 0.668 1.00 93.56 160 TYR A C 1
ATOM 1305 O O . TYR A 1 160 ? 3.046 2.373 1.459 1.00 93.56 160 TYR A O 1
ATOM 1313 N N . GLY A 1 161 ? 1.169 1.377 0.706 1.00 88.69 161 GLY A N 1
ATOM 1314 C CA . GLY A 1 161 ? 1.173 0.309 1.707 1.00 88.69 161 GLY A CA 1
ATOM 1315 C C . GLY A 1 161 ? 2.458 -0.517 1.670 1.00 88.69 161 GLY A C 1
ATOM 1316 O O . GLY A 1 161 ? 3.053 -0.773 2.713 1.00 88.69 161 GLY A O 1
ATOM 1317 N N . ASP A 1 162 ? 2.947 -0.838 0.478 1.00 86.56 162 ASP A N 1
ATOM 1318 C CA . ASP A 1 162 ? 4.129 -1.673 0.302 1.00 86.56 162 ASP A CA 1
ATOM 1319 C C . ASP A 1 162 ? 5.418 -0.901 0.630 1.00 86.56 162 ASP A C 1
ATOM 1321 O O . ASP A 1 162 ? 6.307 -1.429 1.302 1.00 86.56 162 ASP A O 1
ATOM 1325 N N . MET A 1 163 ? 5.504 0.387 0.266 1.00 89.88 163 MET A N 1
ATOM 1326 C CA . MET A 1 163 ? 6.595 1.272 0.707 1.00 89.88 163 MET A CA 1
ATOM 1327 C C . MET A 1 163 ? 6.632 1.408 2.235 1.00 89.88 163 MET A C 1
ATOM 1329 O O . MET A 1 163 ? 7.710 1.414 2.831 1.00 89.88 163 MET A O 1
ATOM 1333 N N . ILE A 1 164 ? 5.464 1.483 2.879 1.00 91.50 164 ILE A N 1
ATOM 1334 C CA . ILE A 1 164 ? 5.341 1.492 4.340 1.00 91.50 164 ILE A CA 1
ATOM 1335 C C . ILE A 1 164 ? 5.793 0.155 4.940 1.00 91.50 164 ILE A C 1
ATOM 1337 O O . ILE A 1 164 ? 6.548 0.149 5.910 1.00 91.50 164 ILE A O 1
ATOM 1341 N N . GLY A 1 165 ? 5.389 -0.973 4.350 1.00 85.69 165 GLY A N 1
ATOM 1342 C CA . GLY A 1 165 ? 5.847 -2.300 4.766 1.00 85.69 165 GLY A CA 1
ATOM 1343 C C . GLY A 1 165 ? 7.370 -2.423 4.716 1.00 85.69 165 GLY A C 1
ATOM 1344 O O . GLY A 1 165 ? 7.987 -2.932 5.646 1.00 85.69 165 GLY A O 1
ATOM 1345 N N . CYS A 1 166 ? 7.999 -1.854 3.689 1.00 83.81 166 CYS A N 1
ATOM 1346 C CA . CYS A 1 166 ? 9.453 -1.859 3.561 1.00 83.81 166 CYS A CA 1
ATOM 1347 C C . CYS A 1 166 ? 10.170 -0.970 4.592 1.00 83.81 166 CYS A C 1
ATOM 1349 O O . CYS A 1 166 ? 11.302 -1.279 4.965 1.00 83.81 166 CYS A O 1
ATOM 1351 N N . LEU A 1 167 ? 9.531 0.105 5.073 1.00 86.06 167 LEU A N 1
ATOM 1352 C CA . LEU A 1 167 ? 10.034 0.883 6.213 1.00 86.06 167 LEU A CA 1
ATOM 1353 C C . LEU A 1 167 ? 10.011 0.062 7.509 1.00 86.06 167 LEU A C 1
ATOM 1355 O O . LEU A 1 167 ? 10.925 0.190 8.314 1.00 86.06 167 LEU A O 1
ATOM 1359 N N . ALA A 1 168 ? 9.002 -0.794 7.700 1.00 82.50 168 ALA A N 1
ATOM 1360 C CA . ALA A 1 168 ? 8.885 -1.643 8.889 1.00 82.50 168 ALA A CA 1
ATOM 1361 C C . ALA A 1 168 ? 9.951 -2.753 8.957 1.00 82.50 168 ALA A C 1
ATOM 1363 O O . ALA A 1 168 ? 10.257 -3.255 10.034 1.00 82.50 168 ALA A O 1
ATOM 1364 N N . GLU A 1 169 ? 10.488 -3.162 7.806 1.00 80.50 169 GLU A N 1
ATOM 1365 C CA . GLU A 1 169 ? 11.467 -4.247 7.681 1.00 80.50 169 GLU A CA 1
ATOM 1366 C C . GLU A 1 169 ? 12.934 -3.768 7.731 1.00 80.50 169 GLU A C 1
ATOM 1368 O O . GLU A 1 169 ? 13.832 -4.551 7.425 1.00 80.50 169 GLU A O 1
ATOM 1373 N N . ASP A 1 170 ? 13.193 -2.497 8.073 1.00 69.38 170 ASP A N 1
ATOM 1374 C CA . ASP A 1 170 ? 14.537 -1.888 8.142 1.00 69.38 170 ASP A CA 1
ATOM 1375 C C . ASP A 1 170 ? 15.386 -2.106 6.869 1.00 69.38 170 ASP A C 1
ATOM 1377 O O . ASP A 1 170 ? 16.608 -2.263 6.901 1.00 69.38 170 ASP A O 1
ATOM 1381 N N . CYS A 1 171 ? 14.737 -2.108 5.700 1.00 69.00 171 CYS A N 1
ATOM 1382 C CA . CYS A 1 171 ? 15.380 -2.388 4.411 1.00 69.00 171 CYS A CA 1
ATOM 1383 C C . CYS A 1 171 ? 16.236 -1.226 3.859 1.00 69.00 171 CYS A C 1
ATOM 1385 O O . CYS A 1 171 ? 16.706 -1.296 2.722 1.00 69.00 171 CYS A O 1
ATOM 1387 N N . MET A 1 172 ? 16.405 -0.137 4.614 1.00 77.19 172 MET A N 1
ATOM 1388 C CA . MET A 1 172 ? 17.009 1.121 4.161 1.00 77.19 172 MET A CA 1
ATOM 1389 C C . MET A 1 172 ? 17.863 1.759 5.260 1.00 77.19 172 MET A C 1
ATOM 1391 O O . MET A 1 172 ? 17.698 1.457 6.440 1.00 77.19 172 MET A O 1
ATOM 1395 N N . ASP A 1 173 ? 18.769 2.663 4.879 1.00 83.06 173 ASP A N 1
ATOM 1396 C CA . ASP A 1 173 ? 19.474 3.485 5.864 1.00 83.06 173 ASP A CA 1
ATOM 1397 C C . ASP A 1 173 ? 18.547 4.539 6.498 1.00 83.06 173 ASP A C 1
ATOM 1399 O O . ASP A 1 173 ? 17.454 4.828 6.008 1.00 83.06 173 ASP A O 1
ATOM 1403 N N . GLU A 1 174 ? 18.980 5.115 7.621 1.00 84.44 174 GLU A N 1
ATOM 1404 C CA . GLU A 1 174 ? 18.172 6.061 8.400 1.00 84.44 174 GLU A CA 1
ATOM 1405 C C . GLU A 1 174 ? 17.776 7.306 7.584 1.00 84.44 174 GLU A C 1
ATOM 1407 O O . GLU A 1 174 ? 16.638 7.771 7.664 1.00 84.44 174 GLU A O 1
ATOM 1412 N N . GLU A 1 175 ? 18.681 7.836 6.754 1.00 85.31 175 GLU A N 1
ATOM 1413 C CA . GLU A 1 175 ? 18.412 9.030 5.946 1.00 85.31 175 GLU A CA 1
ATOM 1414 C C . GLU A 1 175 ? 17.373 8.752 4.847 1.00 85.31 175 GLU A C 1
ATOM 1416 O O . GLU A 1 175 ? 16.464 9.561 4.627 1.00 85.31 175 GLU A O 1
ATOM 1421 N N . GLY A 1 176 ? 17.494 7.616 4.159 1.00 83.88 176 GLY A N 1
ATOM 1422 C CA . GLY A 1 176 ? 16.551 7.142 3.152 1.00 83.88 176 GLY A CA 1
ATOM 1423 C C . GLY A 1 176 ? 15.171 6.882 3.745 1.00 83.88 176 GLY A C 1
ATOM 1424 O O . GLY A 1 176 ? 14.175 7.392 3.221 1.00 83.88 176 GLY A O 1
ATOM 1425 N N . SER A 1 177 ? 15.126 6.185 4.883 1.00 86.12 177 SER A N 1
ATOM 1426 C CA . SER A 1 177 ? 13.896 5.917 5.632 1.00 86.12 177 SER A CA 1
ATOM 1427 C C . SER A 1 177 ? 13.175 7.206 6.019 1.00 86.12 177 SER A C 1
ATOM 1429 O O . SER A 1 177 ? 11.985 7.347 5.745 1.00 86.12 177 SER A O 1
ATOM 1431 N N . LEU A 1 178 ? 13.889 8.197 6.567 1.00 87.81 178 LEU A N 1
ATOM 1432 C CA . LEU A 1 178 ? 13.301 9.485 6.954 1.00 87.81 178 LEU A CA 1
ATOM 1433 C C . LEU A 1 178 ? 12.733 10.267 5.760 1.00 87.81 178 LEU A C 1
ATOM 1435 O O . LEU A 1 178 ? 11.670 10.884 5.878 1.00 87.81 178 LEU A O 1
ATOM 1439 N N . LYS A 1 179 ? 13.410 10.251 4.604 1.00 87.69 179 LYS A N 1
ATOM 1440 C CA . LYS A 1 179 ? 12.927 10.937 3.392 1.00 87.69 179 LYS A CA 1
ATOM 1441 C C . LYS A 1 179 ? 11.644 10.307 2.861 1.00 87.69 179 LYS A C 1
ATOM 1443 O O . LYS A 1 179 ? 10.666 11.023 2.638 1.00 87.69 179 LYS A O 1
ATOM 1448 N N . ILE A 1 180 ? 11.635 8.985 2.699 1.00 89.94 180 ILE A N 1
ATOM 1449 C CA . ILE A 1 180 ? 10.466 8.252 2.202 1.00 89.94 180 ILE A CA 1
ATOM 1450 C C . ILE A 1 180 ? 9.308 8.376 3.196 1.00 89.94 180 ILE A C 1
ATOM 1452 O O . ILE A 1 180 ? 8.193 8.692 2.781 1.00 89.94 180 ILE A O 1
ATOM 1456 N N . PHE A 1 181 ? 9.575 8.251 4.500 1.00 91.62 181 PHE A N 1
ATOM 1457 C CA . PHE A 1 181 ? 8.581 8.475 5.551 1.00 91.62 181 PHE A CA 1
ATOM 1458 C C . PHE A 1 181 ? 7.958 9.873 5.462 1.00 91.62 181 PHE A C 1
ATOM 1460 O O . PHE A 1 181 ? 6.738 10.003 5.507 1.00 91.62 181 PHE A O 1
ATOM 1467 N N . GLY A 1 182 ? 8.763 10.926 5.283 1.00 91.19 182 GLY A N 1
ATOM 1468 C CA . GLY A 1 182 ? 8.260 12.295 5.138 1.00 91.19 182 GLY A CA 1
ATOM 1469 C C . GLY A 1 182 ? 7.349 12.485 3.917 1.00 91.19 182 GLY A C 1
ATOM 1470 O O . GLY A 1 182 ? 6.326 13.167 4.009 1.00 91.19 182 GLY A O 1
ATOM 1471 N N . CYS A 1 183 ? 7.684 11.862 2.784 1.00 93.19 183 CYS A N 1
ATOM 1472 C CA . CYS A 1 183 ? 6.830 11.852 1.593 1.00 93.19 183 CYS A CA 1
ATOM 1473 C C . CYS A 1 183 ? 5.524 11.080 1.834 1.00 93.19 183 CYS A C 1
ATOM 1475 O O . CYS A 1 183 ? 4.447 11.598 1.532 1.00 93.19 183 CYS A O 1
ATOM 1477 N N . LEU A 1 184 ? 5.606 9.883 2.423 1.00 94.81 184 LEU A N 1
ATOM 1478 C CA . LEU A 1 184 ? 4.439 9.068 2.760 1.00 94.81 184 LEU A CA 1
ATOM 1479 C C . LEU A 1 184 ? 3.528 9.798 3.743 1.00 94.81 184 LEU A C 1
ATOM 1481 O O . LEU A 1 184 ? 2.328 9.847 3.524 1.00 94.81 184 LEU A O 1
ATOM 1485 N N . LEU A 1 185 ? 4.076 10.459 4.763 1.00 94.62 185 LEU A N 1
ATOM 1486 C CA . LEU A 1 185 ? 3.293 11.230 5.724 1.00 94.62 185 LEU A CA 1
ATOM 1487 C C . LEU A 1 185 ? 2.392 12.267 5.038 1.00 94.62 185 LEU A C 1
ATOM 1489 O O . LEU A 1 185 ? 1.227 12.420 5.405 1.00 94.62 185 LEU A O 1
ATOM 1493 N N . ASN A 1 186 ? 2.919 12.983 4.043 1.00 91.88 186 ASN A N 1
ATOM 1494 C CA . ASN A 1 186 ? 2.136 13.958 3.286 1.00 91.88 186 ASN A CA 1
ATOM 1495 C C . ASN A 1 186 ? 1.059 13.281 2.430 1.00 91.88 186 ASN A C 1
ATOM 1497 O O . ASN A 1 186 ? -0.072 13.761 2.390 1.00 91.88 186 ASN A O 1
ATOM 1501 N N . ALA A 1 187 ? 1.389 12.159 1.790 1.00 93.44 187 ALA A N 1
ATOM 1502 C CA . ALA A 1 187 ? 0.437 11.381 1.006 1.00 93.44 187 ALA A CA 1
ATOM 1503 C C . ALA A 1 187 ? -0.696 10.792 1.866 1.00 93.44 187 ALA A C 1
ATOM 1505 O O . ALA A 1 187 ? -1.866 10.872 1.500 1.00 93.44 187 ALA A O 1
ATOM 1506 N N . ILE A 1 188 ? -0.379 10.262 3.048 1.00 95.00 188 ILE A N 1
ATOM 1507 C CA . ILE A 1 188 ? -1.368 9.691 3.967 1.00 95.00 188 ILE A CA 1
ATOM 1508 C C . ILE A 1 188 ? -2.246 10.782 4.585 1.00 95.00 188 ILE A C 1
ATOM 1510 O O . ILE A 1 188 ? -3.450 10.578 4.721 1.00 95.00 188 ILE A O 1
ATOM 1514 N N . LYS A 1 189 ? -1.702 11.969 4.894 1.00 92.06 189 LYS A N 1
ATOM 1515 C CA . LYS A 1 189 ? -2.519 13.127 5.309 1.00 92.06 189 LYS A CA 1
ATOM 1516 C C . LYS A 1 189 ? -3.580 13.483 4.272 1.00 92.06 189 LYS A C 1
ATOM 1518 O O . LYS A 1 189 ? -4.715 13.769 4.642 1.00 92.06 189 LYS A O 1
ATOM 1523 N N . GLU A 1 190 ? -3.218 13.433 2.997 1.00 88.88 190 GLU A N 1
ATOM 1524 C CA . GLU A 1 190 ? -4.155 13.656 1.899 1.00 88.88 190 GLU A CA 1
ATOM 1525 C C . GLU A 1 190 ? -5.206 12.542 1.817 1.00 88.88 190 GLU A C 1
ATOM 1527 O O . GLU A 1 190 ? -6.397 12.828 1.735 1.00 88.88 190 GLU A O 1
ATOM 1532 N N . CYS A 1 191 ? -4.797 11.274 1.955 1.00 91.62 191 CYS A N 1
ATOM 1533 C CA . CYS A 1 191 ? -5.735 10.150 2.030 1.00 91.62 191 CYS A CA 1
ATOM 1534 C C . CYS A 1 191 ? -6.765 10.352 3.153 1.00 91.62 191 CYS A C 1
ATOM 1536 O O . CYS A 1 191 ? -7.958 10.152 2.934 1.00 91.62 191 CYS A O 1
ATOM 1538 N N . CYS A 1 192 ? -6.324 10.791 4.338 1.00 91.25 192 CYS A N 1
ATOM 1539 C CA . CYS A 1 192 ? -7.213 11.120 5.453 1.00 91.25 192 CYS A CA 1
ATOM 1540 C C . CYS A 1 192 ? -8.177 12.258 5.095 1.00 91.25 192 CYS A C 1
ATOM 1542 O O . CYS A 1 192 ? -9.377 12.126 5.319 1.00 91.25 192 CYS A O 1
ATOM 1544 N N . PHE A 1 193 ? -7.672 13.351 4.514 1.00 88.19 193 PHE A N 1
ATOM 1545 C CA . PHE A 1 193 ? -8.493 14.496 4.116 1.00 88.19 193 PHE A CA 1
ATOM 1546 C C . PHE A 1 193 ? -9.578 14.107 3.106 1.00 88.19 193 PHE A C 1
ATOM 1548 O O . PHE A 1 193 ? -10.749 14.456 3.277 1.00 88.19 193 PHE A O 1
ATOM 1555 N N . VAL A 1 194 ? -9.217 13.345 2.072 1.00 86.12 194 VAL A N 1
ATOM 1556 C CA . VAL A 1 194 ? -10.185 12.882 1.076 1.00 86.12 194 VAL A CA 1
ATOM 1557 C C . VAL A 1 194 ? -11.190 11.925 1.704 1.00 86.12 194 VAL A C 1
ATOM 1559 O O . VAL A 1 194 ? -12.390 12.034 1.457 1.00 86.12 194 VAL A O 1
ATOM 1562 N N . LEU A 1 195 ? -10.732 11.018 2.563 1.00 87.62 195 LEU A N 1
ATOM 1563 C CA . LEU A 1 195 ? -11.618 10.076 3.226 1.00 87.62 195 LEU A CA 1
ATOM 1564 C C . LEU A 1 195 ? -12.650 10.788 4.116 1.00 87.62 195 LEU A C 1
ATOM 1566 O O . LEU A 1 195 ? -13.825 10.417 4.090 1.00 87.62 195 LEU A O 1
ATOM 1570 N N . GLU A 1 196 ? -12.252 11.845 4.834 1.00 85.25 196 GLU A N 1
ATOM 1571 C CA . GLU A 1 196 ? -13.177 12.719 5.567 1.00 85.25 196 GLU A CA 1
ATOM 1572 C C . GLU A 1 196 ? -14.226 13.322 4.625 1.00 85.25 196 GLU A C 1
ATOM 1574 O O . GLU A 1 196 ? -15.419 13.241 4.914 1.00 85.25 196 GLU A O 1
ATOM 1579 N N . LYS A 1 197 ? -13.816 13.846 3.465 1.00 80.69 197 LYS A N 1
ATOM 1580 C CA . LYS A 1 197 ? -14.729 14.455 2.483 1.00 80.69 197 LYS A CA 1
ATOM 1581 C C . LYS A 1 197 ? -15.740 13.466 1.906 1.00 80.69 197 LYS A C 1
ATOM 1583 O O . LYS A 1 197 ? -16.932 13.751 1.889 1.00 80.69 197 LYS A O 1
ATOM 1588 N N . ILE A 1 198 ? -15.293 12.283 1.492 1.00 78.31 198 ILE A N 1
ATOM 1589 C CA . ILE A 1 198 ? -16.170 11.257 0.903 1.00 78.31 198 ILE A CA 1
ATOM 1590 C C . ILE A 1 198 ? -17.071 10.616 1.978 1.00 78.31 198 ILE A C 1
ATOM 1592 O O . ILE A 1 198 ? -18.162 10.122 1.688 1.00 78.31 198 ILE A O 1
ATOM 1596 N N . SER A 1 199 ? -16.659 10.608 3.250 1.00 63.34 199 SER A N 1
ATOM 1597 C CA . SER A 1 199 ? -17.518 10.125 4.341 1.00 63.34 199 SER A CA 1
ATOM 1598 C C . SER A 1 199 ? -18.781 10.981 4.541 1.00 63.34 199 SER A C 1
ATOM 1600 O O . SER A 1 199 ? -19.786 10.470 5.035 1.00 63.34 199 SER A O 1
ATOM 1602 N N . GLU A 1 200 ? -18.757 12.242 4.095 1.00 59.56 200 GLU A N 1
ATOM 1603 C CA . GLU A 1 200 ? -19.893 13.169 4.132 1.00 59.56 200 GLU A CA 1
ATOM 1604 C C . GLU A 1 200 ? -20.879 12.944 2.957 1.00 59.56 200 GLU A C 1
ATOM 1606 O O . GLU A 1 200 ? -22.037 13.356 3.047 1.00 59.56 200 GLU A O 1
ATOM 1611 N N . GLU A 1 201 ? -20.469 12.243 1.887 1.00 53.50 201 GLU A N 1
ATOM 1612 C CA . GLU A 1 201 ? -21.195 12.145 0.609 1.00 53.50 201 GLU A CA 1
ATOM 1613 C C . GLU A 1 201 ? -21.424 10.688 0.134 1.00 53.50 201 GLU A C 1
ATOM 1615 O O . GLU A 1 201 ? -20.605 10.118 -0.572 1.00 53.50 201 GLU A O 1
ATOM 1620 N N . THR A 1 202 ? -22.595 10.099 0.436 1.00 52.47 202 THR A N 1
ATOM 1621 C CA . THR A 1 202 ? -23.168 8.842 -0.141 1.00 52.47 202 THR A CA 1
ATOM 1622 C C . THR A 1 202 ? -22.309 7.545 -0.173 1.00 52.47 202 THR A C 1
ATOM 1624 O O . THR A 1 202 ? -21.088 7.521 -0.053 1.00 52.47 202 THR A O 1
ATOM 1627 N N . ASP A 1 203 ? -22.975 6.393 -0.338 1.00 58.47 203 ASP A N 1
ATOM 1628 C CA . ASP A 1 203 ? -22.361 5.046 -0.352 1.00 58.47 203 ASP A CA 1
ATOM 1629 C C . ASP A 1 203 ? -21.617 4.689 -1.667 1.00 58.47 203 ASP A C 1
ATOM 1631 O O . ASP A 1 203 ? -21.080 3.596 -1.801 1.00 58.47 203 ASP A O 1
ATOM 1635 N N . SER A 1 204 ? -21.554 5.595 -2.652 1.00 59.75 204 SER A N 1
ATOM 1636 C CA . SER A 1 204 ? -21.082 5.300 -4.023 1.00 59.75 204 SER A CA 1
ATOM 1637 C C . SER A 1 204 ? -19.565 5.092 -4.178 1.00 59.75 204 SER A C 1
ATOM 1639 O O . SER A 1 204 ? -19.104 4.830 -5.283 1.00 59.75 204 SER A O 1
ATOM 1641 N N . PHE A 1 205 ? -18.781 5.216 -3.105 1.00 69.81 205 PHE A N 1
ATOM 1642 C CA . PHE A 1 205 ? -17.310 5.250 -3.155 1.00 69.81 205 PHE A CA 1
ATOM 1643 C C . PHE A 1 205 ? -16.640 4.189 -2.273 1.00 69.81 205 PHE A C 1
ATOM 1645 O O . PHE A 1 205 ? -15.527 4.385 -1.784 1.00 69.81 205 PHE A O 1
ATOM 1652 N N . ASP A 1 206 ? -17.316 3.067 -2.033 1.00 81.00 206 ASP A N 1
ATOM 1653 C CA . ASP A 1 206 ? -16.828 2.024 -1.126 1.00 81.00 206 ASP A CA 1
ATOM 1654 C C . ASP A 1 206 ? -15.429 1.509 -1.491 1.00 81.00 206 ASP A C 1
ATOM 1656 O O . ASP A 1 206 ? -14.555 1.497 -0.629 1.00 81.00 206 ASP A O 1
ATOM 1660 N N . CYS A 1 207 ? -15.169 1.186 -2.762 1.00 84.31 207 CYS A N 1
ATOM 1661 C CA . CYS A 1 207 ? -13.860 0.677 -3.194 1.00 84.31 207 CYS A CA 1
ATOM 1662 C C . CYS A 1 207 ? -12.719 1.670 -2.916 1.00 84.31 207 CYS A C 1
ATOM 1664 O O . CYS A 1 207 ? -11.636 1.274 -2.491 1.00 84.31 207 CYS A O 1
ATOM 1666 N N . ILE A 1 208 ? -12.965 2.970 -3.099 1.00 86.81 208 ILE A N 1
ATOM 1667 C CA . ILE A 1 208 ? -11.971 4.017 -2.821 1.00 86.81 208 ILE A CA 1
ATOM 1668 C C . ILE A 1 208 ? -11.729 4.127 -1.322 1.00 86.81 208 ILE A C 1
ATOM 1670 O O . ILE A 1 208 ? -10.580 4.177 -0.892 1.00 86.81 208 ILE A O 1
ATOM 1674 N N . LYS A 1 209 ? -12.799 4.128 -0.514 1.00 88.38 209 LYS A N 1
ATOM 1675 C CA . LYS A 1 209 ? -12.689 4.153 0.951 1.00 88.38 209 LYS A CA 1
ATOM 1676 C C . LYS A 1 209 ? -11.843 2.982 1.450 1.00 88.38 209 LYS A C 1
ATOM 1678 O O . LYS A 1 209 ? -11.010 3.183 2.326 1.00 88.38 209 LYS A O 1
ATOM 1683 N N . GLU A 1 210 ? -12.018 1.796 0.869 1.00 88.94 210 GLU A N 1
ATOM 1684 C CA . GLU A 1 210 ? -11.216 0.610 1.185 1.00 88.94 210 GLU A CA 1
ATOM 1685 C C . GLU A 1 210 ? -9.735 0.770 0.787 1.00 88.94 210 GLU A C 1
ATOM 1687 O O . GLU A 1 210 ? -8.855 0.409 1.571 1.00 88.94 210 GLU A O 1
ATOM 1692 N N . CYS A 1 211 ? -9.441 1.352 -0.382 1.00 89.56 211 CYS A N 1
ATOM 1693 C CA . CYS A 1 211 ? -8.065 1.616 -0.826 1.00 89.56 211 CYS A CA 1
ATOM 1694 C C . CYS A 1 211 ? -7.359 2.642 0.075 1.00 89.56 211 CYS A C 1
ATOM 1696 O O . CYS A 1 211 ? -6.261 2.387 0.570 1.00 89.56 211 CYS A O 1
ATOM 1698 N N . LEU A 1 212 ? -8.014 3.773 0.362 1.00 91.81 212 LEU A N 1
ATOM 1699 C CA . LEU A 1 212 ? -7.476 4.807 1.253 1.00 91.81 212 LEU A CA 1
ATOM 1700 C C . LEU A 1 212 ? -7.280 4.267 2.676 1.00 91.81 212 LEU A C 1
ATOM 1702 O O . LEU A 1 212 ? -6.257 4.532 3.308 1.00 91.81 212 LEU A O 1
ATOM 1706 N N . TYR A 1 213 ? -8.236 3.472 3.168 1.00 93.00 213 TYR A N 1
ATOM 1707 C CA . TYR A 1 213 ? -8.136 2.791 4.457 1.00 93.00 213 TYR A CA 1
ATOM 1708 C C . TYR A 1 213 ? -6.883 1.918 4.542 1.00 93.00 213 TYR A C 1
ATOM 1710 O O . TYR A 1 213 ? -6.173 1.998 5.543 1.00 93.00 213 TYR A O 1
ATOM 1718 N N . TYR A 1 214 ? -6.578 1.133 3.503 1.00 91.31 214 TYR A N 1
ATOM 1719 C CA . TYR A 1 214 ? -5.393 0.272 3.484 1.00 91.31 214 TYR A CA 1
ATOM 1720 C C . TYR A 1 214 ? -4.101 1.076 3.675 1.00 91.31 214 TYR A C 1
ATOM 1722 O O . TYR A 1 214 ? -3.295 0.745 4.549 1.00 91.31 214 TYR A O 1
ATOM 1730 N N . SER A 1 215 ? -3.924 2.172 2.931 1.00 93.50 215 SER A N 1
ATOM 1731 C CA . SER A 1 215 ? -2.732 3.021 3.052 1.00 93.50 215 SER A CA 1
ATOM 1732 C C . SER A 1 215 ? -2.625 3.671 4.438 1.00 93.50 215 SER A C 1
ATOM 1734 O O . SER A 1 215 ? -1.552 3.671 5.042 1.00 93.50 215 SER A O 1
ATOM 1736 N N . ILE A 1 216 ? -3.739 4.180 4.977 1.00 94.75 216 ILE A N 1
ATOM 1737 C CA . ILE A 1 216 ? -3.777 4.817 6.302 1.00 94.75 216 ILE A CA 1
ATOM 1738 C C . ILE A 1 216 ? -3.451 3.805 7.406 1.00 94.75 216 ILE A C 1
ATOM 1740 O O . ILE A 1 216 ? -2.602 4.071 8.255 1.00 94.75 216 ILE A O 1
ATOM 1744 N N . VAL A 1 217 ? -4.101 2.638 7.402 1.00 94.06 217 VAL A N 1
ATOM 1745 C CA . VAL A 1 217 ? -3.882 1.594 8.413 1.00 94.06 217 VAL A CA 1
ATOM 1746 C C . VAL A 1 217 ? -2.450 1.079 8.363 1.00 94.06 217 VAL A C 1
ATOM 1748 O O . VAL A 1 217 ? -1.843 0.926 9.422 1.00 94.06 217 VAL A O 1
ATOM 1751 N N . SER A 1 218 ? -1.889 0.893 7.165 1.00 93.44 218 SER A N 1
ATOM 1752 C CA . SER A 1 218 ? -0.481 0.520 6.993 1.00 93.44 218 SER A CA 1
ATOM 1753 C C . SER A 1 218 ? 0.445 1.545 7.651 1.00 93.44 218 SER A C 1
ATOM 1755 O O . SER A 1 218 ? 1.351 1.175 8.391 1.00 93.44 218 SER A O 1
ATOM 1757 N N . PHE A 1 219 ? 0.182 2.843 7.472 1.00 94.56 219 PHE A N 1
ATOM 1758 C CA . PHE A 1 219 ? 0.994 3.900 8.085 1.00 94.56 219 PHE A CA 1
ATOM 1759 C C . PHE A 1 219 ? 0.888 3.914 9.613 1.00 94.56 219 PHE A C 1
ATOM 1761 O O . PHE A 1 219 ? 1.874 4.136 10.311 1.00 94.56 219 PHE A O 1
ATOM 1768 N N . VAL A 1 220 ? -0.296 3.626 10.156 1.00 92.94 220 VAL A N 1
ATOM 1769 C CA . VAL A 1 220 ? -0.477 3.507 11.608 1.00 92.94 220 VAL A CA 1
ATOM 1770 C C . VAL A 1 220 ? 0.198 2.248 12.166 1.00 92.94 220 VAL A C 1
ATOM 1772 O O . VAL A 1 220 ? 0.651 2.268 13.309 1.00 92.94 220 VAL A O 1
ATOM 1775 N N . MET A 1 221 ? 0.332 1.165 11.388 1.00 90.25 221 MET A N 1
ATOM 1776 C CA . MET A 1 221 ? 1.071 -0.036 11.816 1.00 90.25 221 MET A CA 1
ATOM 1777 C C . MET A 1 221 ? 2.540 0.258 12.140 1.00 90.25 221 MET A C 1
ATOM 1779 O O . MET A 1 221 ? 3.070 -0.365 13.054 1.00 90.25 221 MET A O 1
ATOM 1783 N N . ILE A 1 222 ? 3.156 1.234 11.469 1.00 89.88 222 ILE A N 1
ATOM 1784 C CA . ILE A 1 222 ? 4.529 1.691 11.744 1.00 89.88 222 ILE A CA 1
ATOM 1785 C C . ILE A 1 222 ? 4.581 2.899 12.695 1.00 89.88 222 ILE A C 1
ATOM 1787 O O . ILE A 1 222 ? 5.479 3.729 12.599 1.00 89.88 222 ILE A O 1
ATOM 1791 N N . GLU A 1 223 ? 3.586 3.031 13.578 1.00 87.75 223 GLU A N 1
ATOM 1792 C CA . GLU A 1 223 ? 3.491 4.098 14.592 1.00 87.75 223 GLU A CA 1
ATOM 1793 C C . GLU A 1 223 ? 3.379 5.525 14.008 1.00 87.75 223 GLU A C 1
ATOM 1795 O O . GLU A 1 223 ? 3.621 6.524 14.682 1.00 87.75 223 GLU A O 1
ATOM 1800 N N . GLY A 1 224 ? 2.934 5.661 12.753 1.00 87.88 224 GLY A N 1
ATOM 1801 C CA . GLY A 1 224 ? 2.811 6.958 12.081 1.00 87.88 224 GLY A CA 1
ATOM 1802 C C . GLY A 1 224 ? 1.659 7.856 12.563 1.00 87.88 224 GLY A C 1
ATOM 1803 O O . GLY A 1 224 ? 1.564 9.003 12.118 1.00 87.88 224 GLY A O 1
ATOM 1804 N N . GLU A 1 225 ? 0.775 7.379 13.450 1.00 88.50 225 GLU A N 1
ATOM 1805 C CA . GLU A 1 225 ? -0.438 8.103 13.877 1.00 88.50 225 GLU A CA 1
ATOM 1806 C C . GLU A 1 225 ? -0.127 9.475 14.481 1.00 88.50 225 GLU A C 1
ATOM 1808 O O . GLU A 1 225 ? -0.708 10.477 14.053 1.00 88.50 225 GLU A O 1
ATOM 1813 N N . GLU A 1 226 ? 0.861 9.546 15.377 1.00 83.75 226 GLU A N 1
ATOM 1814 C CA . GLU A 1 226 ? 1.239 10.794 16.047 1.00 83.75 226 GLU A CA 1
ATOM 1815 C C . GLU A 1 226 ? 1.683 11.872 15.043 1.00 83.75 226 GLU A C 1
ATOM 1817 O O . GLU A 1 226 ? 1.425 13.066 15.217 1.00 83.75 226 GLU A O 1
ATOM 1822 N N . SER A 1 227 ? 2.304 11.449 13.937 1.00 85.69 227 SER A N 1
ATOM 1823 C CA . SER A 1 227 ? 2.789 12.343 12.880 1.00 85.69 227 SER A CA 1
ATOM 1824 C C . SER A 1 227 ? 1.669 12.879 11.982 1.00 85.69 227 SER A C 1
ATOM 1826 O O . SER A 1 227 ? 1.807 13.959 11.381 1.00 85.69 227 SER A O 1
ATOM 1828 N N . LEU A 1 228 ? 0.552 12.148 11.868 1.00 84.44 228 LEU A N 1
ATOM 1829 C CA . LEU A 1 228 ? -0.588 12.546 11.042 1.00 84.44 228 LEU A CA 1
ATOM 1830 C C . LEU A 1 228 ? -1.272 13.794 11.598 1.00 84.44 228 LEU A C 1
ATOM 1832 O O . LEU A 1 228 ? -1.692 14.644 10.813 1.00 84.44 228 LEU A O 1
ATOM 1836 N N . ASN A 1 229 ? -1.340 13.945 12.926 1.00 76.81 229 ASN A N 1
ATOM 1837 C CA . ASN A 1 229 ? -2.045 15.048 13.592 1.00 76.81 229 ASN A CA 1
ATOM 1838 C C . ASN A 1 229 ? -3.491 15.231 13.067 1.00 76.81 229 ASN A C 1
ATOM 1840 O O . ASN A 1 229 ? -4.011 16.346 12.977 1.00 76.81 229 ASN A O 1
ATOM 1844 N N . VAL A 1 230 ? -4.137 14.126 12.680 1.00 76.81 230 VAL A N 1
ATOM 1845 C CA . VAL A 1 230 ? -5.524 14.100 12.202 1.00 76.81 230 VAL A CA 1
ATOM 1846 C C . VAL A 1 230 ? -6.427 13.847 13.398 1.00 76.81 230 VAL A C 1
ATOM 1848 O O . VAL A 1 230 ? -6.428 12.772 14.002 1.00 76.81 230 VAL A O 1
ATOM 1851 N N . LYS A 1 231 ? -7.208 14.862 13.765 1.00 70.62 231 LYS A N 1
ATOM 1852 C CA . LYS A 1 231 ? -8.122 14.768 14.900 1.00 70.62 231 LYS A CA 1
ATOM 1853 C C . LYS A 1 231 ? -9.197 13.724 14.595 1.00 70.62 231 LYS A C 1
ATOM 1855 O O . LYS A 1 231 ? -9.951 13.905 13.651 1.00 70.62 231 LYS A O 1
ATOM 1860 N N . LYS A 1 232 ? -9.329 12.712 15.463 1.00 79.25 232 LYS A N 1
ATOM 1861 C CA . LYS A 1 232 ? -10.335 11.634 15.358 1.00 79.25 232 LYS A CA 1
ATOM 1862 C C . LYS A 1 232 ? -10.135 10.698 14.155 1.00 79.25 232 LYS A C 1
ATOM 1864 O O . LYS A 1 232 ? -11.111 10.169 13.632 1.00 79.25 232 LYS A O 1
ATOM 1869 N N . LEU A 1 233 ? -8.888 10.422 13.766 1.00 87.44 233 LEU A N 1
ATOM 1870 C CA . LEU A 1 233 ? -8.576 9.418 12.737 1.00 87.44 233 LEU A CA 1
ATOM 1871 C C . LEU A 1 233 ? -9.292 8.077 12.981 1.00 87.44 233 LEU A C 1
ATOM 1873 O O . LEU A 1 233 ? -9.833 7.470 12.061 1.00 87.44 233 LEU A O 1
ATOM 1877 N N . SER A 1 234 ? -9.345 7.640 14.239 1.00 86.75 234 SER A N 1
ATOM 1878 C CA . SER A 1 234 ? -10.034 6.419 14.651 1.00 86.75 234 SER A CA 1
ATOM 1879 C C . SER A 1 234 ? -11.543 6.446 14.356 1.00 86.75 234 SER A C 1
ATOM 1881 O O . SER A 1 234 ? -12.082 5.432 13.911 1.00 86.75 234 SER A O 1
ATOM 1883 N N . ASP A 1 235 ? -12.221 7.593 14.500 1.00 85.56 235 ASP A N 1
ATOM 1884 C CA . ASP A 1 235 ? -13.645 7.741 14.141 1.00 85.56 235 ASP A CA 1
ATOM 1885 C C . ASP A 1 235 ? -13.875 7.547 12.630 1.00 85.56 235 ASP A C 1
ATOM 1887 O O . ASP A 1 235 ? -14.949 7.099 12.228 1.00 85.56 235 ASP A O 1
ATOM 1891 N N . LEU A 1 236 ? -12.872 7.864 11.803 1.00 87.19 236 LEU A N 1
ATOM 1892 C CA . LEU A 1 236 ? -12.933 7.758 10.346 1.00 87.19 236 LEU A CA 1
ATOM 1893 C C . LEU A 1 236 ? -12.714 6.319 9.862 1.00 87.19 236 LEU A C 1
ATOM 1895 O O . LEU A 1 236 ? -13.484 5.805 9.052 1.00 87.19 236 LEU A O 1
ATOM 1899 N N . ILE A 1 237 ? -11.674 5.650 10.366 1.00 91.56 237 ILE A N 1
ATOM 1900 C CA . ILE A 1 237 ? -11.234 4.360 9.818 1.00 91.56 237 ILE A CA 1
ATOM 1901 C C . 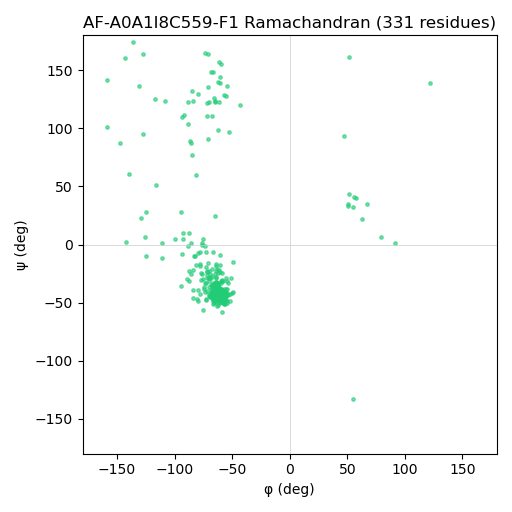ILE A 1 237 ? -11.923 3.146 10.452 1.00 91.56 237 ILE A C 1
ATOM 1903 O O . ILE A 1 237 ? -12.085 2.125 9.784 1.00 91.56 237 ILE A O 1
ATOM 1907 N N . ILE A 1 238 ? -12.342 3.217 11.724 1.00 91.06 238 ILE A N 1
ATOM 1908 C CA . ILE A 1 238 ? -12.944 2.066 12.423 1.00 91.06 238 ILE A CA 1
ATOM 1909 C C . ILE A 1 238 ? -14.239 1.599 11.742 1.00 91.06 238 ILE A C 1
ATOM 1911 O O . ILE A 1 238 ? -14.385 0.389 11.543 1.00 91.06 238 ILE A O 1
ATOM 1915 N N . PRO A 1 239 ? -15.173 2.489 11.346 1.00 89.50 239 PRO A N 1
ATOM 1916 C CA . PRO A 1 239 ? -16.382 2.071 10.637 1.00 89.50 239 PRO A CA 1
ATOM 1917 C C . PRO A 1 239 ? -16.082 1.367 9.309 1.00 89.50 239 PRO A C 1
ATOM 1919 O O . PRO A 1 239 ? -16.745 0.383 8.975 1.00 89.50 239 PRO A O 1
ATOM 1922 N N . ILE A 1 240 ? -15.064 1.835 8.580 1.00 90.88 240 ILE A N 1
ATOM 1923 C CA . ILE A 1 240 ? -14.635 1.237 7.310 1.00 90.88 240 ILE A CA 1
ATOM 1924 C C . ILE A 1 240 ? -14.063 -0.153 7.570 1.00 90.88 240 ILE A C 1
ATOM 1926 O O . ILE A 1 240 ? -14.557 -1.120 6.999 1.00 90.88 240 ILE A O 1
ATOM 1930 N N . GLY A 1 241 ? -13.127 -0.282 8.516 1.00 92.06 241 GLY A N 1
ATOM 1931 C CA . GLY A 1 241 ? -12.582 -1.577 8.923 1.00 92.06 241 GLY A CA 1
ATOM 1932 C C . GLY A 1 241 ? -13.675 -2.559 9.350 1.00 92.06 241 GLY A C 1
ATOM 1933 O O . GLY A 1 241 ? -13.667 -3.719 8.947 1.00 92.06 241 GLY A O 1
ATOM 1934 N N . GLN A 1 242 ? -14.684 -2.094 10.094 1.00 90.50 242 GLN A N 1
ATOM 1935 C CA . GLN A 1 242 ? -15.807 -2.933 10.514 1.00 90.50 242 GLN A CA 1
ATOM 1936 C C . GLN A 1 242 ? -16.644 -3.450 9.335 1.00 90.50 242 GLN A C 1
ATOM 1938 O O . GLN A 1 242 ? -17.081 -4.603 9.361 1.00 90.50 242 GLN A O 1
ATOM 1943 N N . LYS A 1 243 ? -16.867 -2.621 8.311 1.00 89.50 243 LYS A N 1
ATOM 1944 C CA . LYS A 1 243 ? -17.510 -3.046 7.062 1.00 89.50 243 LYS A CA 1
ATOM 1945 C C . LYS A 1 243 ? -16.627 -4.049 6.314 1.00 89.50 243 LYS A C 1
ATOM 1947 O O . LYS A 1 243 ? -17.115 -5.114 5.928 1.00 89.50 243 LYS A O 1
ATOM 1952 N N . MET A 1 244 ? -15.331 -3.751 6.213 1.00 90.19 244 MET A N 1
ATOM 1953 C CA . MET A 1 244 ? -14.344 -4.574 5.518 1.00 90.19 244 MET A CA 1
ATOM 1954 C C . MET A 1 244 ? -14.178 -5.960 6.122 1.00 90.19 244 MET A C 1
ATOM 1956 O O . MET A 1 244 ? -14.019 -6.908 5.374 1.00 90.19 244 MET A O 1
ATOM 1960 N N . LEU A 1 245 ? -14.321 -6.141 7.438 1.00 91.75 245 LEU A N 1
ATOM 1961 C CA . LEU A 1 245 ? -14.269 -7.478 8.045 1.00 91.75 245 LEU A CA 1
ATOM 1962 C C . LEU A 1 245 ? -15.211 -8.496 7.370 1.00 91.75 245 LEU A C 1
ATOM 1964 O O . LEU A 1 245 ? -14.923 -9.690 7.391 1.00 91.75 245 LEU A O 1
ATOM 1968 N N . ARG A 1 246 ? -16.327 -8.034 6.786 1.00 87.50 246 ARG A N 1
ATOM 1969 C CA . ARG A 1 246 ? -17.296 -8.882 6.076 1.00 87.50 246 ARG A CA 1
ATOM 1970 C C . ARG A 1 246 ? -17.063 -8.961 4.568 1.00 87.50 246 ARG A C 1
ATOM 1972 O O . ARG A 1 246 ? -17.346 -10.008 3.997 1.00 87.50 246 ARG A O 1
ATOM 1979 N N . SER A 1 247 ? -16.621 -7.878 3.923 1.00 87.69 247 SER A N 1
ATOM 1980 C CA . SER A 1 247 ? -16.374 -7.857 2.470 1.00 87.69 247 SER A CA 1
ATOM 1981 C C . SER A 1 247 ? -14.988 -8.396 2.102 1.00 87.69 247 SER A C 1
ATOM 1983 O O . SER A 1 247 ? -14.857 -9.133 1.131 1.00 87.69 247 SER A O 1
ATOM 1985 N N . ASN A 1 248 ? -13.970 -8.066 2.895 1.00 88.75 248 ASN A N 1
ATOM 1986 C CA . ASN A 1 248 ? -12.576 -8.459 2.733 1.00 88.75 248 ASN A CA 1
ATOM 1987 C C . ASN A 1 248 ? -11.909 -8.612 4.116 1.00 88.75 248 ASN A C 1
ATOM 1989 O O . ASN A 1 248 ? -11.328 -7.667 4.661 1.00 88.75 248 ASN A O 1
ATOM 1993 N N . PHE A 1 249 ? -12.021 -9.815 4.694 1.00 89.94 249 PHE A N 1
ATOM 1994 C CA . PHE A 1 249 ? -11.547 -10.099 6.052 1.00 89.94 249 PHE A CA 1
ATOM 1995 C C . PHE A 1 249 ? -10.063 -9.774 6.247 1.00 89.94 249 PHE A C 1
ATOM 1997 O O . PHE A 1 249 ? -9.710 -9.209 7.276 1.00 89.94 249 PHE A O 1
ATOM 2004 N N . GLU A 1 250 ? -9.209 -10.090 5.272 1.00 88.19 250 GLU A N 1
ATOM 2005 C CA . GLU A 1 250 ? -7.767 -9.854 5.357 1.00 88.19 250 GLU A CA 1
ATOM 2006 C C . GLU A 1 250 ? -7.465 -8.370 5.576 1.00 88.19 250 GLU A C 1
ATOM 2008 O O . GLU A 1 250 ? -6.916 -8.002 6.617 1.00 88.19 250 GLU A O 1
ATOM 2013 N N . ARG A 1 251 ? -7.931 -7.507 4.666 1.00 87.50 251 ARG A N 1
ATOM 2014 C CA . ARG A 1 251 ? -7.740 -6.055 4.779 1.00 87.50 251 ARG A CA 1
ATOM 2015 C C . ARG A 1 251 ? -8.433 -5.486 6.014 1.00 87.50 251 ARG A C 1
ATOM 2017 O O . ARG A 1 251 ? -7.829 -4.723 6.762 1.00 87.50 251 ARG A O 1
ATOM 2024 N N . GLY A 1 252 ? -9.680 -5.889 6.267 1.00 90.81 252 GLY A N 1
ATOM 2025 C CA . GLY A 1 252 ? -10.439 -5.427 7.427 1.00 90.81 252 GLY A CA 1
ATOM 2026 C C . GLY A 1 252 ? -9.782 -5.803 8.754 1.00 90.81 252 GLY A C 1
ATOM 2027 O O . GLY A 1 252 ? -9.857 -5.034 9.705 1.00 90.81 252 GLY A O 1
ATOM 2028 N N . SER A 1 253 ? -9.103 -6.953 8.818 1.00 91.31 253 SER A N 1
ATOM 2029 C CA . SER A 1 253 ? -8.413 -7.418 10.020 1.00 91.31 253 SER A CA 1
ATOM 2030 C C . SER A 1 253 ? -7.147 -6.630 10.343 1.00 91.31 253 SER A C 1
ATOM 2032 O O . SER A 1 253 ? -6.758 -6.606 11.507 1.00 91.31 253 SER A O 1
ATOM 2034 N N . MET A 1 254 ? -6.516 -5.954 9.373 1.00 90.94 254 MET A N 1
ATOM 2035 C CA . MET A 1 254 ? -5.240 -5.250 9.576 1.00 90.94 254 MET A CA 1
ATOM 2036 C C . MET A 1 254 ? -5.299 -4.243 10.722 1.00 90.94 254 MET A C 1
ATOM 2038 O O . MET A 1 254 ? -4.369 -4.170 11.524 1.00 90.94 254 MET A O 1
ATOM 2042 N N . LEU A 1 255 ? -6.426 -3.539 10.868 1.00 92.50 255 LEU A N 1
ATOM 2043 C CA . LEU A 1 255 ? -6.614 -2.564 11.938 1.00 92.50 255 LEU A CA 1
ATOM 2044 C C . LEU A 1 255 ? -6.451 -3.183 13.331 1.00 92.50 255 LEU A C 1
ATOM 2046 O O . LEU A 1 255 ? -5.937 -2.507 14.215 1.00 92.50 255 LEU A O 1
ATOM 2050 N N . ILE A 1 256 ? -6.783 -4.470 13.537 1.00 90.31 256 ILE A N 1
ATOM 2051 C CA . ILE A 1 256 ? -6.601 -5.115 14.854 1.00 90.31 256 ILE A CA 1
ATOM 2052 C C . ILE A 1 256 ? -5.137 -5.069 15.308 1.00 90.31 256 ILE A C 1
ATOM 2054 O O . ILE A 1 256 ? -4.877 -4.975 16.505 1.00 90.31 256 ILE A O 1
ATOM 2058 N N . LYS A 1 257 ? -4.195 -5.106 14.356 1.00 86.88 257 LYS A N 1
ATOM 2059 C CA . LYS A 1 257 ? -2.753 -5.174 14.608 1.00 86.88 257 LYS A CA 1
ATOM 2060 C C . LYS A 1 257 ? -2.155 -3.823 15.005 1.00 86.88 257 LYS A C 1
ATOM 2062 O O . LYS A 1 257 ? -1.058 -3.804 15.544 1.00 86.88 257 LYS A O 1
ATOM 2067 N N . CYS A 1 258 ? -2.857 -2.714 14.764 1.00 87.81 258 CYS A N 1
ATOM 2068 C CA . CYS A 1 258 ? -2.357 -1.366 15.048 1.00 87.81 258 CYS A CA 1
ATOM 2069 C C . CYS A 1 258 ? -3.279 -0.515 15.925 1.00 87.81 258 CYS A C 1
ATOM 2071 O O . CYS A 1 258 ? -2.967 0.647 16.163 1.00 87.81 258 CYS A O 1
ATOM 2073 N N . LEU A 1 259 ? -4.375 -1.066 16.466 1.00 88.00 259 LEU A N 1
ATOM 2074 C CA . LEU A 1 259 ? -5.260 -0.331 17.385 1.00 88.00 259 LEU A CA 1
ATOM 2075 C C . LEU A 1 259 ? -4.516 0.259 18.595 1.00 88.00 259 LEU A C 1
ATOM 2077 O O . LEU A 1 259 ? -4.897 1.315 19.087 1.00 88.00 259 LEU A O 1
ATOM 2081 N N . GLN A 1 260 ? -3.454 -0.399 19.060 1.00 81.88 260 GLN A N 1
ATOM 2082 C CA . GLN A 1 260 ? -2.623 0.081 20.168 1.00 81.88 260 GLN A CA 1
ATOM 2083 C C . GLN A 1 260 ? -1.824 1.353 19.836 1.00 81.88 260 GLN A C 1
ATOM 2085 O O . GLN A 1 260 ? -1.429 2.068 20.748 1.00 81.88 260 GLN A O 1
ATOM 2090 N N . ASN A 1 261 ? -1.604 1.634 18.548 1.00 85.38 261 ASN A N 1
ATOM 2091 C CA . ASN A 1 261 ? -0.817 2.774 18.081 1.00 85.38 261 ASN A CA 1
ATOM 2092 C C . ASN A 1 261 ? -1.670 4.050 17.968 1.00 85.38 261 ASN A C 1
ATOM 2094 O O . ASN A 1 261 ? -1.174 5.082 17.529 1.00 85.38 261 ASN A O 1
ATOM 2098 N N . PHE A 1 262 ? -2.960 3.995 18.316 1.00 83.69 262 PHE A N 1
ATOM 2099 C CA . PHE A 1 262 ? -3.828 5.169 18.313 1.00 83.69 262 PHE A CA 1
ATOM 2100 C C . PHE A 1 262 ? -3.701 5.946 19.616 1.00 83.69 262 PHE A C 1
ATOM 2102 O O . PHE A 1 262 ? -3.899 5.399 20.700 1.00 83.69 262 PHE A O 1
ATOM 2109 N N . SER A 1 263 ? -3.532 7.262 19.491 1.00 76.88 263 SER A N 1
ATOM 2110 C CA . SER A 1 263 ? -3.587 8.194 20.617 1.00 76.88 263 SER A CA 1
ATOM 2111 C C . SER A 1 263 ? -4.933 8.199 21.350 1.00 76.88 263 SER A C 1
ATOM 2113 O O . SER A 1 263 ? -4.998 8.609 22.506 1.00 76.88 263 SER A O 1
ATOM 2115 N N . SER A 1 264 ? -6.026 7.797 20.686 1.00 75.88 264 SER A N 1
ATOM 2116 C CA . SER A 1 264 ? -7.349 7.629 21.294 1.00 75.88 264 SER A CA 1
ATOM 2117 C C . SER A 1 264 ? -8.268 6.708 20.490 1.00 75.88 264 SER A C 1
ATOM 2119 O O . SER A 1 264 ? -8.324 6.763 19.256 1.00 75.88 264 SER A O 1
ATOM 2121 N N . LEU A 1 265 ? -9.044 5.888 21.206 1.00 79.56 265 LEU A N 1
ATOM 2122 C CA . LEU A 1 265 ? -9.967 4.917 20.623 1.00 79.56 265 LEU A CA 1
ATOM 2123 C C . LEU A 1 265 ? -11.426 5.225 21.004 1.00 79.56 265 LEU A C 1
ATOM 2125 O O . LEU A 1 265 ? -11.751 5.313 22.189 1.00 79.56 265 LEU A O 1
ATOM 2129 N N . PRO A 1 266 ? -12.342 5.373 20.031 1.00 77.81 266 PRO A N 1
ATOM 2130 C CA . PRO A 1 266 ? -13.755 5.596 20.303 1.00 77.81 266 PRO A CA 1
ATOM 2131 C C . PRO A 1 266 ? -14.451 4.325 20.793 1.00 77.81 266 PRO A C 1
ATOM 2133 O O . PRO A 1 266 ? -13.988 3.202 20.592 1.00 77.81 266 PRO A O 1
ATOM 2136 N N . VAL A 1 267 ? -15.645 4.478 21.371 1.00 71.75 267 VAL A N 1
ATOM 2137 C CA . VAL A 1 267 ? -16.456 3.346 21.861 1.00 71.75 267 VAL A CA 1
ATOM 2138 C C . VAL A 1 267 ? -16.787 2.341 20.747 1.00 71.75 267 VAL A C 1
ATOM 2140 O O . VAL A 1 267 ? -16.889 1.143 21.012 1.00 71.75 267 VAL A O 1
ATOM 2143 N N . CYS A 1 268 ? -16.915 2.789 19.492 1.00 77.31 268 CYS A N 1
ATOM 2144 C CA . CYS A 1 268 ? -17.169 1.895 18.359 1.00 77.31 268 CYS A CA 1
ATOM 2145 C C . CYS A 1 268 ? -16.025 0.896 18.100 1.00 77.31 268 CYS A C 1
ATOM 2147 O O . CYS A 1 268 ? -16.292 -0.159 17.526 1.00 77.31 268 CYS A O 1
ATOM 2149 N N . THR A 1 269 ? -14.809 1.142 18.609 1.00 82.56 269 THR A N 1
ATOM 2150 C CA . THR A 1 269 ? -13.683 0.189 18.558 1.00 82.56 269 THR A CA 1
ATOM 2151 C C . THR A 1 269 ? -14.061 -1.164 19.153 1.00 82.56 269 THR A C 1
ATOM 2153 O O . THR A 1 269 ? -13.720 -2.211 18.609 1.00 82.56 269 THR A O 1
ATOM 2156 N N . ILE A 1 270 ? -14.843 -1.165 20.236 1.00 76.25 270 ILE A N 1
ATOM 2157 C CA . ILE A 1 270 ? -15.310 -2.397 20.877 1.00 76.25 270 ILE A CA 1
ATOM 2158 C C . ILE A 1 270 ? -16.183 -3.205 19.913 1.00 76.25 270 ILE A C 1
ATOM 2160 O O . ILE A 1 270 ? -16.017 -4.416 19.799 1.00 76.25 270 ILE A O 1
ATOM 2164 N N . ASN A 1 271 ? -17.080 -2.547 19.174 1.00 80.69 271 ASN A N 1
ATOM 2165 C CA . ASN A 1 271 ? -17.931 -3.226 18.194 1.00 80.69 271 ASN A CA 1
ATOM 2166 C C . ASN A 1 271 ? -17.106 -3.829 17.052 1.00 80.69 271 ASN A C 1
ATOM 2168 O O . ASN A 1 271 ? -17.425 -4.927 16.590 1.00 80.69 271 ASN A O 1
ATOM 2172 N N . TYR A 1 272 ? -16.043 -3.143 16.626 1.00 88.25 272 TYR A N 1
ATOM 2173 C CA . TYR A 1 272 ? -15.088 -3.667 15.654 1.00 88.25 272 TYR A CA 1
ATOM 2174 C C . TYR A 1 272 ? -14.366 -4.917 16.187 1.00 88.25 272 TYR A C 1
ATOM 2176 O O . TYR A 1 272 ? -14.443 -5.961 15.544 1.00 88.25 272 TYR A O 1
ATOM 2184 N N . ILE A 1 273 ? -13.774 -4.870 17.391 1.00 85.81 273 ILE A N 1
ATOM 2185 C CA . ILE A 1 273 ? -13.079 -6.020 18.010 1.00 85.81 273 ILE A CA 1
ATOM 2186 C C . ILE A 1 273 ? -14.026 -7.220 18.149 1.00 85.81 273 ILE A C 1
ATOM 2188 O O . ILE A 1 273 ? -13.662 -8.352 17.828 1.00 85.81 273 ILE A O 1
ATOM 2192 N N . MET A 1 274 ? -15.267 -6.978 18.582 1.00 82.00 274 MET A N 1
ATOM 2193 C CA . MET A 1 274 ? -16.277 -8.031 18.691 1.00 82.00 274 MET A CA 1
ATOM 2194 C C . MET A 1 274 ? -16.640 -8.636 17.331 1.00 82.00 274 MET A C 1
ATOM 2196 O O . MET A 1 274 ? -16.805 -9.851 17.225 1.00 82.00 274 MET A O 1
ATOM 2200 N N . SER A 1 275 ? -16.767 -7.797 16.298 1.00 88.25 275 SER A N 1
ATOM 2201 C CA . SER A 1 275 ? -17.056 -8.246 14.932 1.00 88.25 275 SER A CA 1
ATOM 2202 C C . SER A 1 275 ? -15.903 -9.086 14.383 1.00 88.25 275 SER A C 1
ATOM 2204 O O . SER A 1 275 ? -16.147 -10.166 13.852 1.00 88.25 275 SER A O 1
ATOM 2206 N N . TYR A 1 276 ? -14.658 -8.637 14.581 1.00 90.50 276 TYR A N 1
ATOM 2207 C CA . TYR A 1 276 ? -13.452 -9.370 14.195 1.00 90.50 276 TYR A CA 1
ATOM 2208 C C . TYR A 1 276 ? -13.423 -10.748 14.852 1.00 90.50 276 TYR A C 1
ATOM 2210 O O . TYR A 1 276 ? -13.264 -11.754 14.165 1.00 90.50 276 TYR A O 1
ATOM 2218 N N . TYR A 1 277 ? -13.666 -10.812 16.164 1.00 85.06 277 TYR A N 1
ATOM 2219 C CA . TYR A 1 277 ? -13.678 -12.077 16.888 1.00 85.06 277 TYR A CA 1
ATOM 2220 C C . TYR A 1 277 ? -14.745 -13.046 16.377 1.00 85.06 277 TYR A C 1
ATOM 2222 O O . TYR A 1 277 ? -14.445 -14.203 16.097 1.00 85.06 277 TYR A O 1
ATOM 2230 N N . SER A 1 278 ? -15.981 -12.562 16.227 1.00 85.56 278 SER A N 1
ATOM 2231 C CA . SER A 1 278 ? -17.095 -13.380 15.743 1.00 85.56 278 SER A CA 1
ATOM 2232 C C . SER A 1 278 ? -16.792 -13.984 14.373 1.00 85.56 278 SER A C 1
ATOM 2234 O O . SER A 1 278 ? -17.107 -15.147 14.137 1.00 85.56 278 SER A O 1
ATOM 2236 N N . ILE A 1 279 ? -16.172 -13.208 13.482 1.00 89.06 279 ILE A N 1
ATOM 2237 C CA . ILE A 1 279 ? -15.798 -13.675 12.145 1.00 89.06 279 ILE A CA 1
ATOM 2238 C C . ILE A 1 279 ? -14.628 -14.660 12.229 1.00 89.06 279 ILE A C 1
ATOM 2240 O O . ILE A 1 279 ? -14.668 -15.688 11.562 1.00 89.06 279 ILE A O 1
ATOM 2244 N N . CYS A 1 280 ? -13.635 -14.425 13.097 1.00 88.19 280 CYS A N 1
ATOM 2245 C CA . CYS A 1 280 ? -12.553 -15.387 13.340 1.00 88.19 280 CYS A CA 1
ATOM 2246 C C . CYS A 1 280 ? -13.084 -16.753 13.796 1.00 88.19 280 CYS A C 1
ATOM 2248 O O . CYS A 1 280 ? -12.577 -17.780 13.347 1.00 88.19 280 CYS A O 1
ATOM 2250 N N . GLU A 1 281 ? -14.096 -16.782 14.671 1.00 85.50 281 GLU A N 1
ATOM 2251 C CA . GLU A 1 281 ? -14.746 -18.029 15.096 1.00 85.50 281 GLU A CA 1
ATOM 2252 C C . GLU A 1 281 ? -15.483 -18.714 13.939 1.00 85.50 281 GLU A C 1
ATOM 2254 O O . GLU A 1 281 ? -15.383 -19.933 13.786 1.00 85.50 281 GLU A O 1
ATOM 2259 N N . GLU A 1 282 ? -16.185 -17.939 13.110 1.00 86.81 282 GLU A N 1
ATOM 2260 C CA . GLU A 1 282 ? -16.925 -18.435 11.947 1.00 86.81 282 GLU A CA 1
ATOM 2261 C C . GLU A 1 282 ? -15.997 -19.082 10.909 1.00 86.81 282 GLU A C 1
ATOM 2263 O O . GLU A 1 282 ? -16.237 -20.214 10.481 1.00 86.81 282 GLU A O 1
ATOM 2268 N N . ILE A 1 283 ? -14.900 -18.405 10.556 1.00 88.00 283 ILE A N 1
ATOM 2269 C CA . ILE A 1 283 ? -13.943 -18.875 9.541 1.00 88.00 283 ILE A CA 1
ATOM 2270 C C . ILE A 1 283 ? -12.833 -19.765 10.120 1.00 88.00 283 ILE A C 1
ATOM 2272 O O . ILE A 1 283 ? -11.984 -20.251 9.376 1.00 88.00 283 ILE A O 1
ATOM 2276 N N . LYS A 1 284 ? -12.832 -19.998 11.440 1.00 85.00 284 LYS A N 1
ATOM 2277 C CA . LYS A 1 284 ? -11.797 -20.747 12.179 1.00 85.00 284 LYS A CA 1
ATOM 2278 C C . LYS A 1 284 ? -10.380 -20.189 11.981 1.00 85.00 284 LYS A C 1
ATOM 2280 O O . LYS A 1 284 ? -9.422 -20.953 11.858 1.00 85.00 284 LYS A O 1
ATOM 2285 N N . TYR A 1 285 ? -10.239 -18.865 11.977 1.00 84.88 285 TYR A N 1
ATOM 2286 C CA . TYR A 1 285 ? -8.938 -18.204 11.879 1.00 84.88 285 TYR A CA 1
ATOM 2287 C C . TYR A 1 285 ? -8.154 -18.369 13.188 1.00 84.88 285 TYR A C 1
ATOM 2289 O O . TYR A 1 285 ? -8.519 -17.815 14.228 1.00 84.88 285 TYR A O 1
ATOM 2297 N N . SER A 1 286 ? -7.081 -19.161 13.143 1.00 79.06 286 SER A N 1
ATOM 2298 C CA . SER A 1 286 ? -6.335 -19.623 14.323 1.00 79.06 286 SER A CA 1
ATOM 2299 C C . SER A 1 286 ? -5.658 -18.502 15.111 1.00 79.06 286 SER A C 1
ATOM 2301 O O . SER A 1 286 ? -5.566 -18.586 16.333 1.00 79.06 286 SER A O 1
ATOM 2303 N N . GLU A 1 287 ? -5.227 -17.440 14.434 1.00 82.06 287 GLU A N 1
ATOM 2304 C CA . GLU A 1 287 ? -4.518 -16.310 15.048 1.00 82.06 287 GLU A CA 1
ATOM 2305 C C . GLU A 1 287 ? -5.474 -15.287 15.688 1.00 82.06 287 GLU A C 1
ATOM 2307 O O . GLU A 1 287 ? -5.047 -14.401 16.426 1.00 82.06 287 GLU A O 1
ATOM 2312 N N . GLY A 1 288 ? -6.788 -15.414 15.457 1.00 79.50 288 GLY A N 1
ATOM 2313 C CA . GLY A 1 288 ? -7.791 -14.450 15.915 1.00 79.50 288 GLY A CA 1
ATOM 2314 C C . GLY A 1 288 ? -7.775 -14.213 17.426 1.00 79.50 288 GLY A C 1
ATOM 2315 O O . GLY A 1 288 ? -7.783 -13.068 17.881 1.00 79.50 288 GLY A O 1
ATOM 2316 N N . VAL A 1 289 ? -7.705 -15.296 18.206 1.00 72.69 289 VAL A N 1
ATOM 2317 C CA . VAL A 1 289 ? -7.662 -15.239 19.677 1.00 72.69 289 VAL A CA 1
ATOM 2318 C C . VAL A 1 289 ? -6.352 -14.629 20.166 1.00 72.69 289 VAL A C 1
ATOM 2320 O O . VAL A 1 289 ? -6.365 -13.825 21.097 1.00 72.69 289 VAL A O 1
ATOM 2323 N N . GLU A 1 290 ? -5.228 -14.989 19.551 1.00 77.19 290 GLU A N 1
ATOM 2324 C CA . GLU A 1 290 ? -3.910 -14.485 19.936 1.00 77.19 290 GLU A CA 1
ATOM 2325 C C . GLU A 1 290 ? -3.800 -12.975 19.691 1.00 77.19 290 GLU A C 1
ATOM 2327 O O . GLU A 1 290 ? -3.396 -12.241 20.592 1.00 77.19 290 GLU A O 1
ATOM 2332 N N . ASN A 1 291 ? -4.256 -12.502 18.527 1.00 80.19 291 ASN A N 1
ATOM 2333 C CA . ASN A 1 291 ? -4.270 -11.079 18.179 1.00 80.19 291 ASN A CA 1
ATOM 2334 C C . ASN A 1 291 ? -5.104 -10.258 19.174 1.00 80.19 291 ASN A C 1
ATOM 2336 O O . ASN A 1 291 ? -4.665 -9.205 19.631 1.00 80.19 291 ASN A O 1
ATOM 2340 N N . ILE A 1 292 ? -6.279 -10.759 19.573 1.00 77.88 292 ILE A N 1
ATOM 2341 C CA . ILE A 1 292 ? -7.112 -10.096 20.591 1.00 77.88 292 ILE A CA 1
ATOM 2342 C C . ILE A 1 292 ? -6.437 -10.128 21.961 1.00 77.88 292 ILE A C 1
ATOM 2344 O O . ILE A 1 292 ? -6.495 -9.141 22.686 1.00 77.88 292 ILE A O 1
ATOM 2348 N N . SER A 1 293 ? -5.799 -11.240 22.327 1.00 68.81 293 SER A N 1
ATOM 2349 C CA . SER A 1 293 ? -5.121 -11.376 23.623 1.00 68.81 293 SER A CA 1
ATOM 2350 C C . SER A 1 293 ? -3.998 -10.350 23.764 1.00 68.81 293 SER A C 1
ATOM 2352 O O . SER A 1 293 ? -3.973 -9.612 24.745 1.00 68.81 293 SER A O 1
ATOM 2354 N N . LYS A 1 294 ? -3.141 -10.248 22.739 1.00 73.31 294 LYS A N 1
ATOM 2355 C CA . LYS A 1 294 ? -2.057 -9.260 22.653 1.00 73.31 294 LYS A CA 1
ATOM 2356 C C . LYS A 1 294 ? -2.591 -7.831 22.722 1.00 73.31 294 LYS A C 1
ATOM 2358 O O . LYS A 1 294 ? -2.094 -7.022 23.498 1.00 73.31 294 LYS A O 1
ATOM 2363 N N . LEU A 1 295 ? -3.650 -7.535 21.968 1.00 77.44 295 LEU A N 1
ATOM 2364 C CA . LEU A 1 295 ? -4.278 -6.217 21.997 1.00 77.44 295 LEU A CA 1
ATOM 2365 C C . LEU A 1 295 ? -4.819 -5.872 23.393 1.00 77.44 295 LEU A C 1
ATOM 2367 O O . LEU A 1 295 ? -4.638 -4.755 23.861 1.00 77.44 295 LEU A O 1
ATOM 2371 N N . LEU A 1 296 ? -5.482 -6.810 24.072 1.00 69.69 296 LEU A N 1
ATOM 2372 C CA . LEU A 1 296 ? -6.041 -6.568 25.406 1.00 69.69 296 LEU A CA 1
ATOM 2373 C C . LEU A 1 296 ? -4.967 -6.389 26.478 1.00 69.69 296 LEU A C 1
ATOM 2375 O O . LEU A 1 296 ? -5.157 -5.576 27.379 1.00 69.69 296 LEU A O 1
ATOM 2379 N N . GLU A 1 297 ? -3.850 -7.107 26.370 1.00 64.81 297 GLU A N 1
ATOM 2380 C CA . GLU A 1 297 ? -2.668 -6.886 27.207 1.00 64.81 297 GLU A CA 1
ATOM 2381 C C . GLU A 1 297 ? -2.158 -5.451 27.070 1.00 64.81 297 GLU A C 1
ATOM 2383 O O . GLU A 1 297 ? -1.944 -4.777 28.072 1.00 64.81 297 GLU A O 1
ATOM 2388 N N . LEU A 1 298 ? -2.064 -4.955 25.837 1.00 64.88 298 LEU A N 1
ATOM 2389 C CA . LEU A 1 298 ? -1.528 -3.627 25.535 1.00 64.88 298 LEU A CA 1
ATOM 2390 C C . LEU A 1 298 ? -2.524 -2.495 25.841 1.00 64.88 298 LEU A C 1
ATOM 2392 O O . LEU A 1 298 ? -2.132 -1.400 26.244 1.00 64.88 298 LEU A O 1
ATOM 2396 N N . LEU A 1 299 ? -3.829 -2.753 25.723 1.00 65.19 299 LEU A N 1
ATOM 2397 C CA . LEU A 1 299 ? -4.875 -1.805 26.118 1.00 65.19 299 LEU A CA 1
ATOM 2398 C C . LEU A 1 299 ? -5.085 -1.744 27.637 1.00 65.19 299 LEU A C 1
ATOM 2400 O O . LEU A 1 299 ? -5.549 -0.719 28.135 1.00 65.19 299 LEU A O 1
ATOM 2404 N N . LYS A 1 300 ? -4.748 -2.802 28.388 1.00 60.62 300 LYS A N 1
ATOM 2405 C CA . LYS A 1 300 ? -4.871 -2.816 29.854 1.00 60.62 300 LYS A CA 1
ATOM 2406 C C . LYS A 1 300 ? -4.017 -1.737 30.511 1.00 60.62 300 LYS A C 1
ATOM 2408 O O . LYS A 1 300 ? -4.460 -1.144 31.487 1.00 60.62 300 LYS A O 1
ATOM 2413 N N . ASP A 1 301 ? -2.831 -1.476 29.978 1.00 54.00 301 ASP A N 1
ATOM 2414 C CA . ASP A 1 301 ? -1.932 -0.453 30.517 1.00 54.00 301 ASP A CA 1
ATOM 2415 C C . ASP A 1 301 ? -2.358 0.973 30.113 1.00 54.00 301 ASP A C 1
ATOM 2417 O O . ASP A 1 301 ? -1.841 1.956 30.637 1.00 54.00 301 ASP A O 1
ATOM 2421 N N . ASN A 1 302 ? -3.376 1.086 29.251 1.00 54.59 302 ASN A N 1
ATOM 2422 C CA . ASN A 1 302 ? -3.935 2.322 28.717 1.00 54.59 302 ASN A CA 1
ATOM 2423 C C . ASN A 1 302 ? -5.408 2.523 29.148 1.00 54.59 302 ASN A C 1
ATOM 2425 O O . ASN A 1 302 ? -6.306 2.762 28.335 1.00 54.59 302 ASN A O 1
ATOM 2429 N N . THR A 1 303 ? -5.679 2.410 30.455 1.00 51.25 303 THR A N 1
ATOM 2430 C CA . THR A 1 303 ? -7.033 2.415 31.055 1.00 51.25 303 THR A CA 1
ATOM 2431 C C . THR A 1 303 ? -7.871 3.680 30.832 1.00 51.25 303 THR A C 1
ATOM 2433 O O . THR A 1 303 ? -9.063 3.674 31.141 1.00 51.25 303 THR A O 1
ATOM 2436 N N . ASP A 1 304 ? -7.293 4.752 30.292 1.00 52.97 304 ASP A N 1
ATOM 2437 C CA . ASP A 1 304 ? -7.974 6.039 30.105 1.00 52.97 304 ASP A CA 1
ATOM 2438 C C . ASP A 1 304 ? -8.892 6.078 28.866 1.00 52.97 304 ASP A C 1
ATOM 2440 O O . ASP A 1 304 ? -9.664 7.024 28.696 1.00 52.97 304 ASP A O 1
ATOM 2444 N N . PHE A 1 305 ? -8.870 5.044 28.015 1.00 52.44 305 PHE A N 1
ATOM 2445 C CA . PHE A 1 305 ? -9.597 5.050 26.739 1.00 52.44 305 PHE A CA 1
ATOM 2446 C C . PHE A 1 305 ? -11.074 4.645 26.804 1.00 52.44 305 PHE A C 1
ATOM 2448 O O . PHE A 1 305 ? -11.844 5.018 25.918 1.00 52.44 305 PHE A O 1
ATOM 2455 N N . TYR A 1 306 ? -11.515 3.913 27.833 1.00 54.38 306 TYR A N 1
ATOM 2456 C CA . TYR A 1 306 ? -12.861 3.331 27.848 1.00 54.38 306 TYR A CA 1
ATOM 2457 C C . TYR A 1 306 ? -13.622 3.606 29.142 1.00 54.38 306 TYR A C 1
ATOM 2459 O O . TYR A 1 306 ? -13.119 3.434 30.250 1.00 54.38 306 TYR A O 1
ATOM 2467 N N . SER A 1 307 ? -14.901 3.970 29.009 1.00 55.41 307 SER A N 1
ATOM 2468 C CA . SER A 1 307 ? -15.798 4.052 30.161 1.00 55.41 307 SER A CA 1
ATOM 2469 C C . SER A 1 307 ? -16.046 2.660 30.760 1.00 55.41 307 SER A C 1
ATOM 2471 O O . SER A 1 307 ? -16.125 1.662 30.041 1.00 55.41 307 SER A O 1
ATOM 2473 N N . GLN A 1 308 ? -16.254 2.595 32.079 1.00 56.19 308 GLN A N 1
ATOM 2474 C CA . GLN A 1 308 ? -16.573 1.351 32.803 1.00 56.19 308 GLN A CA 1
ATOM 2475 C C . GLN A 1 308 ? -17.779 0.599 32.206 1.00 56.19 308 GLN A C 1
ATOM 2477 O O . GLN A 1 308 ? -17.804 -0.630 32.168 1.00 56.19 308 GLN A O 1
ATOM 2482 N N . GLU A 1 309 ? -18.767 1.321 31.669 1.00 53.97 309 GLU A N 1
ATOM 2483 C CA . GLU A 1 309 ? -19.923 0.722 30.990 1.00 53.97 309 GLU A CA 1
ATOM 2484 C C . GLU A 1 309 ? -19.529 -0.008 29.692 1.00 53.97 309 GLU A C 1
ATOM 2486 O O . GLU A 1 309 ? -20.039 -1.092 29.398 1.00 53.97 309 GLU A O 1
ATOM 2491 N N . SER A 1 310 ? -18.594 0.564 28.930 1.00 51.94 310 SER A N 1
ATOM 2492 C CA . SER A 1 310 ? -18.107 0.009 27.663 1.00 51.94 310 SER A CA 1
ATOM 2493 C C . SER A 1 310 ? -17.279 -1.256 27.899 1.00 51.94 310 SER A C 1
ATOM 2495 O O . SER A 1 310 ? -17.511 -2.275 27.246 1.00 51.94 310 SER A O 1
ATOM 2497 N N . LEU A 1 311 ? -16.408 -1.230 28.913 1.00 57.97 311 LEU A N 1
ATOM 2498 C CA . LEU A 1 311 ? -15.664 -2.402 29.385 1.00 57.97 311 LEU A CA 1
ATOM 2499 C C . LEU A 1 311 ? -16.606 -3.508 29.885 1.00 57.97 311 LEU A C 1
ATOM 2501 O O . LEU A 1 311 ? -16.428 -4.677 29.551 1.00 57.97 311 LEU A O 1
ATOM 2505 N N . THR A 1 312 ? -17.680 -3.147 30.594 1.00 56.50 312 THR A N 1
ATOM 2506 C CA . THR A 1 312 ? -18.688 -4.112 31.067 1.00 56.50 312 THR A CA 1
ATOM 2507 C C . THR A 1 312 ? -19.454 -4.763 29.908 1.00 56.50 312 THR A C 1
ATOM 2509 O O . THR A 1 312 ? -19.719 -5.967 29.932 1.00 56.50 312 THR A O 1
ATOM 2512 N N . LYS A 1 313 ? -19.804 -4.001 28.859 1.00 55.47 313 LYS A N 1
ATOM 2513 C CA . LYS A 1 313 ? -20.408 -4.552 27.632 1.00 55.47 313 LYS A CA 1
ATOM 2514 C C . LYS A 1 313 ? -19.446 -5.502 26.923 1.00 55.47 313 LYS A C 1
ATOM 2516 O O . LYS A 1 313 ? -19.853 -6.620 26.619 1.00 55.47 313 LYS A O 1
ATOM 2521 N N . PHE A 1 314 ? -18.188 -5.104 26.737 1.00 54.56 314 PHE A N 1
ATOM 2522 C CA . PHE A 1 314 ? -17.146 -5.970 26.180 1.00 54.56 314 PHE A CA 1
ATOM 2523 C C . PHE A 1 314 ? -17.033 -7.280 26.973 1.00 54.56 314 PHE A C 1
ATOM 2525 O O . PHE A 1 314 ? -17.162 -8.365 26.409 1.00 54.56 314 PHE A O 1
ATOM 2532 N N . ARG A 1 315 ? -16.963 -7.190 28.306 1.00 56.59 315 ARG A N 1
ATOM 2533 C CA . ARG A 1 315 ? -16.899 -8.342 29.210 1.00 56.59 315 ARG A CA 1
ATOM 2534 C C . ARG A 1 315 ? -18.098 -9.280 29.098 1.00 56.59 315 ARG A C 1
ATOM 2536 O O . ARG A 1 315 ? -17.930 -10.496 29.105 1.00 56.59 315 ARG A O 1
ATOM 2543 N N . ASN A 1 316 ? -19.306 -8.744 28.954 1.00 54.22 316 ASN A N 1
ATOM 2544 C CA . ASN A 1 316 ? -20.520 -9.553 28.822 1.00 54.22 316 ASN A CA 1
ATOM 2545 C C . ASN A 1 316 ? -20.612 -10.299 27.483 1.00 54.22 316 ASN A C 1
ATOM 2547 O O . ASN A 1 316 ? -21.200 -11.383 27.429 1.00 54.22 316 ASN A O 1
ATOM 2551 N N . VAL A 1 317 ? -20.055 -9.737 26.406 1.00 51.00 317 VAL A N 1
ATOM 2552 C CA . VAL A 1 317 ? -20.073 -10.372 25.080 1.00 51.00 317 VAL A CA 1
ATOM 2553 C C . VAL A 1 317 ? -18.915 -11.367 24.945 1.00 51.00 317 VAL A C 1
ATOM 2555 O O . VAL A 1 317 ? -19.139 -12.522 24.587 1.00 51.00 317 VAL A O 1
ATOM 2558 N N . CYS A 1 318 ? -17.706 -10.981 25.349 1.00 47.00 318 CYS A N 1
ATOM 2559 C CA . CYS A 1 318 ? -16.530 -11.850 25.384 1.00 47.00 318 CYS A CA 1
ATOM 2560 C C . CYS A 1 318 ? -16.613 -12.967 26.436 1.00 47.00 318 CYS A C 1
ATOM 2562 O O . CYS A 1 318 ? -16.067 -14.048 26.234 1.00 47.00 318 CYS A O 1
ATOM 2564 N N . GLY A 1 319 ? -17.341 -12.752 27.538 1.00 42.81 319 GLY A N 1
ATOM 2565 C CA . GLY A 1 319 ? -17.544 -13.722 28.620 1.00 42.81 319 GLY A CA 1
ATOM 2566 C C . GLY A 1 319 ? -18.363 -14.964 28.238 1.00 42.81 319 GLY A C 1
ATOM 2567 O O . GLY A 1 319 ? -18.491 -15.892 29.043 1.00 42.81 319 GLY A O 1
ATOM 2568 N N . LYS A 1 320 ? -18.922 -14.999 27.021 1.00 44.78 320 LYS A N 1
ATOM 2569 C CA . LYS A 1 320 ? -19.578 -16.183 26.443 1.00 44.78 320 LYS A CA 1
ATOM 2570 C C . LYS A 1 320 ? -18.608 -17.101 25.700 1.00 44.78 320 LYS A C 1
ATOM 2572 O O . LYS A 1 320 ? -18.887 -18.292 25.601 1.00 44.78 320 LYS A O 1
ATOM 2577 N N . SER A 1 321 ? -17.471 -16.577 25.242 1.00 49.22 321 SER A N 1
ATOM 2578 C CA . SER A 1 321 ? -16.381 -17.386 24.703 1.00 49.22 321 SER A CA 1
ATOM 2579 C C . SER A 1 321 ? -15.446 -17.802 25.835 1.00 49.22 321 SER A C 1
ATOM 2581 O O . SER A 1 321 ? -14.897 -16.967 26.557 1.00 49.22 321 SER A O 1
ATOM 2583 N N . SER A 1 322 ? -15.245 -19.109 26.006 1.00 48.75 322 SER A N 1
ATOM 2584 C CA . SER A 1 322 ? -14.391 -19.658 27.066 1.00 48.75 322 SER A CA 1
ATOM 2585 C C . SER A 1 322 ? -12.926 -19.221 26.960 1.00 48.75 322 SER A C 1
ATOM 2587 O O . SER A 1 322 ? -12.222 -19.256 27.967 1.00 48.75 322 SER A O 1
ATOM 2589 N N . GLY A 1 323 ? -12.470 -18.814 25.768 1.00 47.75 323 GLY A N 1
ATOM 2590 C CA . GLY A 1 323 ? -11.118 -18.303 25.532 1.00 47.75 323 GLY A CA 1
ATOM 2591 C C . GLY A 1 323 ? -10.941 -16.877 26.052 1.00 47.75 323 GLY A C 1
ATOM 2592 O O . GLY A 1 323 ? -10.106 -16.641 26.923 1.00 47.75 323 GLY A O 1
ATOM 2593 N N . ILE A 1 324 ? -11.783 -15.941 25.596 1.00 50.88 324 ILE A N 1
ATOM 2594 C CA . ILE A 1 324 ? -11.662 -14.519 25.964 1.00 50.88 324 ILE A CA 1
ATOM 2595 C C . ILE A 1 324 ? -12.081 -14.269 27.414 1.00 50.88 324 ILE A C 1
ATOM 2597 O O . ILE A 1 324 ? -11.466 -13.452 28.091 1.00 50.88 324 ILE A O 1
ATOM 2601 N N . ARG A 1 325 ? -13.056 -15.016 27.948 1.00 52.03 325 ARG A N 1
ATOM 2602 C CA . ARG A 1 325 ? -13.416 -14.934 29.372 1.00 52.03 325 ARG A CA 1
ATOM 2603 C C . ARG A 1 325 ? -12.211 -15.172 30.286 1.00 52.03 325 ARG A C 1
ATOM 2605 O O . ARG A 1 325 ? -12.030 -14.453 31.257 1.00 52.03 325 ARG A O 1
ATOM 2612 N N . ARG A 1 326 ? -11.367 -16.147 29.942 1.00 45.72 326 ARG A N 1
ATOM 2613 C CA . ARG A 1 326 ? -10.164 -16.497 30.707 1.00 45.72 326 ARG A CA 1
ATOM 2614 C C . ARG A 1 326 ? -9.115 -15.382 30.670 1.00 45.72 326 ARG A C 1
ATOM 2616 O O . ARG A 1 326 ? -8.441 -15.165 31.666 1.00 45.72 326 ARG A O 1
ATOM 2623 N N . ILE A 1 327 ? -9.017 -14.676 29.545 1.00 47.78 327 ILE A N 1
ATOM 2624 C CA . ILE A 1 327 ? -8.121 -13.530 29.335 1.00 47.78 327 ILE A CA 1
ATOM 2625 C C . ILE A 1 327 ? -8.638 -12.304 30.101 1.00 47.78 327 ILE A C 1
ATOM 2627 O O . ILE A 1 327 ? -7.903 -11.705 30.874 1.00 47.78 327 ILE A O 1
ATOM 2631 N N . LEU A 1 328 ? -9.928 -11.986 29.992 1.00 53.69 328 LEU A N 1
ATOM 2632 C CA . LEU A 1 328 ? -10.565 -10.907 30.754 1.00 53.69 328 LEU A CA 1
ATOM 2633 C C . LEU A 1 328 ? -10.451 -11.105 32.271 1.00 53.69 328 LEU A C 1
ATOM 2635 O O . LEU A 1 328 ? -10.100 -10.177 32.998 1.00 53.69 328 LEU A O 1
ATOM 2639 N N . ASP A 1 329 ? -10.669 -12.336 32.739 1.00 52.47 329 ASP A N 1
ATOM 2640 C CA . ASP A 1 329 ? -10.545 -12.689 34.153 1.00 52.47 329 ASP A CA 1
ATOM 2641 C C . ASP A 1 329 ? -9.081 -12.616 34.656 1.00 52.47 329 ASP A C 1
ATOM 2643 O O . ASP A 1 329 ? -8.865 -12.348 35.837 1.00 52.47 329 ASP A O 1
ATOM 2647 N N . LEU A 1 330 ? -8.073 -12.798 33.787 1.00 42.00 330 LEU A N 1
ATOM 2648 C CA . LEU A 1 330 ? -6.644 -12.617 34.112 1.00 42.00 330 LEU A CA 1
ATOM 2649 C C . LEU A 1 330 ? -6.235 -11.139 34.197 1.00 42.00 330 LEU A C 1
ATOM 2651 O O . LEU A 1 330 ? -5.327 -10.780 34.949 1.00 42.00 330 LEU A O 1
ATOM 2655 N N . TYR A 1 331 ? -6.907 -10.277 33.437 1.00 44.12 331 TYR A N 1
ATOM 2656 C CA . TYR A 1 331 ? -6.504 -8.886 33.258 1.00 44.12 331 TYR A CA 1
ATOM 2657 C C . TYR A 1 331 ? -7.281 -7.875 34.117 1.00 44.12 331 TYR A C 1
ATOM 2659 O O . TYR A 1 331 ? -6.972 -6.689 34.055 1.00 44.12 331 TYR A O 1
ATOM 2667 N N . TYR A 1 332 ? -8.167 -8.337 35.012 1.00 47.59 332 TYR A N 1
ATOM 2668 C CA . TYR A 1 332 ? -8.990 -7.496 35.904 1.00 47.59 332 TYR A CA 1
ATOM 2669 C C . TYR A 1 332 ? -9.825 -6.433 35.156 1.00 47.59 332 TYR A C 1
ATOM 2671 O O . TYR A 1 332 ? -10.105 -5.366 35.704 1.00 47.59 332 TYR A O 1
ATOM 2679 N N . LEU A 1 333 ? -10.254 -6.752 33.929 1.00 44.84 333 LEU A N 1
ATOM 2680 C CA . LEU A 1 333 ? -11.249 -5.995 33.159 1.00 44.84 333 LEU A CA 1
ATOM 2681 C C . LEU A 1 333 ? -12.645 -6.611 33.350 1.00 44.84 333 LEU A C 1
ATOM 2683 O O . LEU A 1 333 ? -12.799 -7.845 33.206 1.00 44.84 333 LEU A O 1
#

Radius of gyration: 23.17 Å; Cα contacts (8 Å, |Δi|>4): 303; chains: 1; bounding box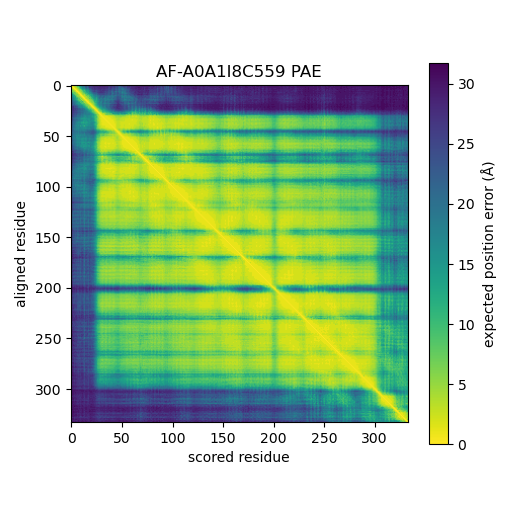: 45×46×75 Å

pLDDT: mean 76.93, std 17.35, range [24.33, 95.0]

Nearest PDB structures (foldseek):
  7shl-assembly1_A  TM=1.583E-01  e=1.610E-01  Xenopus laevis
  6wg3-assembly1_D  TM=2.255E-01  e=2.555E+00  Homo sapiens